Protein AF-A0A7C9ITE0-F1 (afdb_monomer)

Structure (mmCIF, N/CA/C/O backbone):
data_AF-A0A7C9ITE0-F1
#
_entry.id   AF-A0A7C9ITE0-F1
#
loop_
_atom_site.group_PDB
_atom_site.id
_atom_site.type_symbol
_atom_site.label_atom_id
_atom_site.label_alt_id
_atom_site.label_comp_id
_atom_site.label_asym_id
_atom_site.label_entity_id
_atom_site.label_seq_id
_atom_site.pdbx_PDB_ins_code
_atom_site.Cartn_x
_atom_site.Cartn_y
_atom_site.Cartn_z
_atom_site.occupancy
_atom_site.B_iso_or_equiv
_atom_site.auth_seq_id
_atom_site.auth_comp_id
_atom_site.auth_asym_id
_atom_site.auth_atom_id
_atom_site.pdbx_PDB_model_num
ATOM 1 N N . MET A 1 1 ? 27.795 -6.633 -22.424 1.00 31.91 1 MET A N 1
ATOM 2 C CA . MET A 1 1 ? 28.267 -5.703 -21.380 1.00 31.91 1 MET A CA 1
ATOM 3 C C . MET A 1 1 ? 27.949 -4.300 -21.850 1.00 31.91 1 MET A C 1
ATOM 5 O O . MET A 1 1 ? 28.606 -3.814 -22.757 1.00 31.91 1 MET A O 1
ATOM 9 N N . ALA A 1 2 ? 26.875 -3.721 -21.326 1.00 27.59 2 ALA A N 1
ATOM 10 C CA . ALA A 1 2 ? 26.514 -2.329 -21.543 1.00 27.59 2 ALA A CA 1
ATOM 11 C C . ALA A 1 2 ? 26.176 -1.767 -20.162 1.00 27.59 2 ALA A C 1
ATOM 13 O O . ALA A 1 2 ? 25.219 -2.218 -19.532 1.00 27.59 2 ALA A O 1
ATOM 14 N N . ASP A 1 3 ? 27.028 -0.870 -19.672 1.00 26.17 3 ASP A N 1
ATOM 15 C CA . ASP A 1 3 ? 26.872 -0.211 -18.382 1.00 26.17 3 ASP A CA 1
ATOM 16 C C . ASP A 1 3 ? 25.689 0.753 -18.444 1.00 26.17 3 ASP A C 1
ATOM 18 O O . ASP A 1 3 ? 25.735 1.797 -19.098 1.00 26.17 3 ASP A O 1
ATOM 22 N N . TYR A 1 4 ? 24.607 0.393 -17.758 1.00 25.56 4 TYR A N 1
ATOM 23 C CA . TYR A 1 4 ? 23.455 1.262 -17.576 1.00 25.56 4 TYR A CA 1
ATOM 24 C C . TYR A 1 4 ? 23.657 2.072 -16.290 1.00 25.56 4 TYR A C 1
ATOM 26 O O . TYR A 1 4 ? 23.288 1.650 -15.194 1.00 25.56 4 TYR A O 1
ATOM 34 N N . ASN A 1 5 ? 24.277 3.247 -16.426 1.00 27.61 5 ASN A N 1
ATOM 35 C CA . ASN A 1 5 ? 24.367 4.246 -15.361 1.00 27.61 5 ASN A CA 1
ATOM 36 C C . ASN A 1 5 ? 22.975 4.839 -15.093 1.00 27.61 5 ASN A C 1
ATOM 38 O O . ASN A 1 5 ? 22.566 5.837 -15.686 1.00 27.61 5 ASN A O 1
ATOM 42 N N . GLY A 1 6 ? 22.230 4.200 -14.190 1.00 29.16 6 GLY A N 1
ATOM 43 C CA . GLY A 1 6 ? 20.985 4.728 -13.649 1.00 29.16 6 GLY A CA 1
ATOM 44 C C . GLY A 1 6 ? 21.262 5.934 -12.756 1.00 29.16 6 GLY A C 1
ATOM 45 O O . GLY A 1 6 ? 21.741 5.790 -11.632 1.00 29.16 6 GLY A O 1
ATOM 46 N N . ALA A 1 7 ? 20.944 7.129 -13.252 1.00 25.64 7 ALA A N 1
ATOM 47 C CA . ALA A 1 7 ? 20.921 8.344 -12.452 1.00 25.64 7 ALA A CA 1
ATOM 48 C C . ALA A 1 7 ? 19.940 8.175 -11.280 1.00 25.64 7 ALA A C 1
ATOM 50 O O . ALA A 1 7 ? 18.729 8.020 -11.458 1.00 25.64 7 ALA A O 1
ATOM 51 N N . VAL A 1 8 ? 20.482 8.203 -10.064 1.00 28.97 8 VAL A N 1
ATOM 52 C CA . VAL A 1 8 ? 19.719 8.249 -8.818 1.00 28.97 8 VAL A CA 1
ATOM 53 C C . VAL A 1 8 ? 19.066 9.626 -8.732 1.00 28.97 8 VAL A C 1
ATOM 55 O O . VAL A 1 8 ? 19.686 10.602 -8.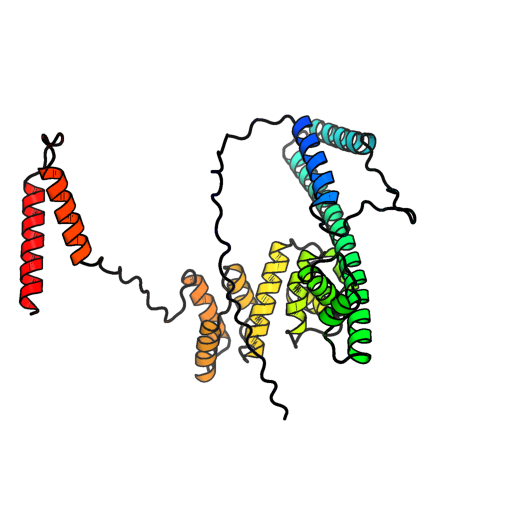311 1.00 28.97 8 VAL A O 1
ATOM 58 N N . ASN A 1 9 ? 17.805 9.724 -9.153 1.00 29.03 9 ASN A N 1
ATOM 59 C CA . ASN A 1 9 ? 17.000 10.911 -8.900 1.00 29.03 9 ASN A CA 1
ATOM 60 C C . ASN A 1 9 ? 16.836 11.080 -7.383 1.00 29.03 9 ASN A C 1
ATOM 62 O O . ASN A 1 9 ? 16.208 10.259 -6.713 1.00 29.03 9 ASN A O 1
ATOM 66 N N . LYS A 1 10 ? 17.435 12.150 -6.848 1.00 26.62 10 LYS A N 1
ATOM 67 C CA . LYS A 1 10 ? 17.278 12.608 -5.465 1.00 26.62 10 LYS A CA 1
ATOM 68 C C . LYS A 1 10 ? 15.793 12.833 -5.165 1.00 26.62 10 LYS A C 1
ATOM 70 O O . LYS A 1 10 ? 15.196 13.806 -5.615 1.00 26.62 10 LYS A O 1
ATOM 75 N N . VAL A 1 11 ? 15.211 11.945 -4.366 1.00 30.47 11 VAL A N 1
ATOM 76 C CA . VAL A 1 11 ? 13.913 12.139 -3.710 1.00 30.47 11 VAL A CA 1
ATOM 77 C C . VAL A 1 11 ? 14.153 13.014 -2.480 1.00 30.47 11 VAL A C 1
ATOM 79 O O . VAL A 1 11 ? 14.438 12.532 -1.391 1.00 30.47 11 VAL A O 1
ATOM 82 N N . GLY A 1 12 ? 14.135 14.325 -2.692 1.00 33.44 12 GLY A N 1
ATOM 83 C CA . GLY A 1 12 ? 14.298 15.339 -1.654 1.00 33.44 12 GLY A CA 1
ATOM 84 C C . GLY A 1 12 ? 13.783 16.667 -2.185 1.00 33.44 12 GLY A C 1
ATOM 85 O O . GLY A 1 12 ? 14.567 17.510 -2.606 1.00 33.44 12 GLY A O 1
ATOM 86 N N . GLY A 1 13 ? 12.459 16.795 -2.267 1.00 26.92 13 GLY A N 1
ATOM 87 C CA . GLY A 1 13 ? 11.785 18.033 -2.646 1.00 26.92 13 GLY A CA 1
ATOM 88 C C . GLY A 1 13 ? 11.467 18.870 -1.411 1.00 26.92 13 GLY A C 1
ATOM 89 O O . GLY A 1 13 ? 10.979 18.342 -0.414 1.00 26.92 13 GLY A O 1
ATOM 90 N N . SER A 1 14 ? 11.770 20.160 -1.504 1.00 31.42 14 SER A N 1
ATOM 91 C CA . SER A 1 14 ? 11.564 21.191 -0.492 1.00 31.42 14 SER A CA 1
ATOM 92 C C . SER A 1 14 ? 10.134 21.210 0.047 1.00 31.42 14 SER A C 1
ATOM 94 O O . SER A 1 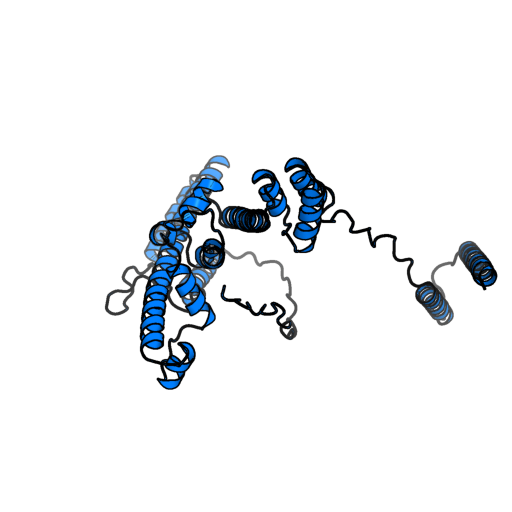14 ? 9.170 21.137 -0.718 1.00 31.42 14 SER A O 1
ATOM 96 N N . ALA A 1 15 ? 10.011 21.346 1.368 1.00 27.86 15 ALA A N 1
ATOM 97 C CA . ALA A 1 15 ? 8.748 21.630 2.030 1.00 27.86 15 ALA A CA 1
ATOM 98 C C . ALA A 1 15 ? 8.073 22.853 1.384 1.00 27.86 15 ALA A C 1
ATOM 100 O O . ALA A 1 15 ? 8.729 23.854 1.088 1.00 27.86 15 ALA A O 1
ATOM 101 N N . LEU A 1 16 ? 6.762 22.751 1.157 1.00 32.81 16 LEU A N 1
ATOM 102 C CA . LEU A 1 16 ? 5.925 23.882 0.764 1.00 32.81 16 LEU A CA 1
ATOM 103 C C . LEU A 1 16 ? 6.087 25.008 1.805 1.00 32.81 16 LEU A C 1
ATOM 105 O O . LEU A 1 16 ? 6.083 24.706 3.001 1.00 32.81 16 LEU A O 1
ATOM 109 N N . PRO A 1 17 ? 6.205 26.286 1.401 1.00 31.05 17 PRO A N 1
ATOM 110 C CA . PRO A 1 17 ? 6.112 27.391 2.343 1.00 31.05 17 PRO A CA 1
ATOM 111 C C . PRO A 1 17 ? 4.723 27.351 2.986 1.00 31.05 17 PRO A C 1
ATOM 113 O O . PRO A 1 17 ? 3.706 27.494 2.305 1.00 31.05 17 PRO A O 1
ATOM 116 N N . GLY A 1 18 ? 4.686 27.092 4.293 1.00 28.70 18 GLY A N 1
ATOM 117 C CA . GLY A 1 18 ? 3.464 27.142 5.083 1.00 28.70 18 GLY A CA 1
ATOM 118 C C . GLY A 1 18 ? 2.920 28.563 5.080 1.00 28.70 18 GLY A C 1
ATOM 119 O O . GLY A 1 18 ? 3.468 29.440 5.744 1.00 28.70 18 GLY A O 1
ATOM 120 N N . GLY A 1 19 ? 1.850 28.795 4.320 1.00 30.95 19 GLY A N 1
ATOM 121 C CA . GLY A 1 19 ? 0.982 29.941 4.567 1.00 30.95 19 GLY A CA 1
ATOM 122 C C . GLY A 1 19 ? 0.371 29.824 5.970 1.00 30.95 19 GLY A C 1
ATOM 123 O O . GLY A 1 19 ? 0.257 28.706 6.485 1.00 30.95 19 GLY A O 1
ATOM 124 N N . PRO A 1 20 ? 0.002 30.943 6.613 1.00 27.69 20 PRO A N 1
ATOM 125 C CA . PRO A 1 20 ? -0.597 30.907 7.939 1.00 27.69 20 PRO A CA 1
ATOM 126 C C . PRO A 1 20 ? -1.868 30.055 7.884 1.00 27.69 20 PRO A C 1
ATOM 128 O O . PRO A 1 20 ? -2.815 30.391 7.177 1.00 27.69 20 PRO A O 1
ATOM 131 N N . MET A 1 21 ? -1.873 28.930 8.603 1.00 30.27 21 MET A N 1
ATOM 132 C CA . MET A 1 21 ? -3.113 28.218 8.880 1.00 30.27 21 MET A CA 1
ATOM 133 C C . MET A 1 21 ? -3.949 29.123 9.779 1.00 30.27 21 MET A C 1
ATOM 135 O O . MET A 1 21 ? -3.556 29.403 10.913 1.00 30.27 21 MET A O 1
ATOM 139 N N . GLU A 1 22 ? -5.088 29.591 9.271 1.00 29.73 22 GLU A N 1
ATOM 140 C CA . GLU A 1 22 ? -6.152 30.084 10.137 1.00 29.73 22 GLU A CA 1
ATOM 141 C C . GLU A 1 22 ? -6.447 28.979 11.153 1.00 29.73 22 GLU A C 1
ATOM 143 O O . GLU A 1 22 ? -6.688 27.826 10.788 1.00 29.73 22 GLU A O 1
ATOM 148 N N . GLY A 1 23 ? -6.308 29.309 12.438 1.00 28.00 23 GLY A N 1
ATOM 149 C CA . GLY A 1 23 ? -6.442 28.340 13.513 1.00 28.00 23 GLY A CA 1
ATOM 150 C C . GLY A 1 23 ? -7.770 27.601 13.395 1.00 28.00 23 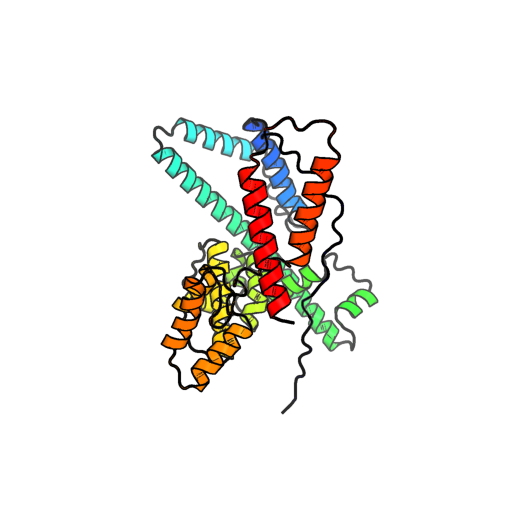GLY A C 1
ATOM 151 O O . GLY A 1 23 ? -8.827 28.230 13.332 1.00 28.00 23 GLY A O 1
ATOM 152 N N . PHE A 1 24 ? -7.711 26.267 13.387 1.00 26.03 24 PHE A N 1
ATOM 153 C CA . PHE A 1 24 ? -8.879 25.424 13.603 1.00 26.03 24 PHE A CA 1
ATOM 154 C C . PHE A 1 24 ? -9.517 25.843 14.929 1.00 26.03 24 PHE A C 1
ATOM 156 O O . PHE A 1 24 ? -9.072 25.461 16.010 1.00 26.03 24 PHE A O 1
ATOM 163 N N . THR A 1 25 ? -10.555 26.669 14.848 1.00 30.47 25 THR A N 1
ATOM 164 C CA . THR A 1 25 ? -11.425 26.932 15.984 1.00 30.47 25 THR A CA 1
ATOM 165 C C . THR A 1 25 ? -12.313 25.706 16.121 1.00 30.47 25 THR A C 1
ATOM 167 O O . THR A 1 25 ? -13.298 25.540 15.405 1.00 30.47 25 THR A O 1
ATOM 170 N N . SER A 1 26 ? -11.929 24.794 17.013 1.00 32.03 26 SER A N 1
ATOM 171 C CA . SER A 1 26 ? -12.738 23.643 17.401 1.00 32.03 26 SER A CA 1
ATOM 172 C C . SER A 1 26 ? -13.955 24.121 18.192 1.00 32.03 26 SER A C 1
ATOM 174 O O . SER A 1 26 ? -14.031 24.023 19.416 1.00 32.03 26 SER A O 1
ATOM 176 N N . LYS A 1 27 ? -14.948 24.668 17.488 1.00 30.94 27 LYS A N 1
ATOM 177 C CA . LYS A 1 27 ? -16.295 24.720 18.047 1.00 30.94 27 LYS A CA 1
ATOM 178 C C . LYS A 1 27 ? -16.774 23.272 18.202 1.00 30.94 27 LYS A C 1
ATOM 180 O O . LYS A 1 27 ? -16.575 22.481 17.277 1.00 30.94 27 LYS A O 1
ATOM 185 N N . PRO A 1 28 ? -17.373 22.899 19.346 1.00 31.31 28 PRO A N 1
ATOM 186 C CA . PRO A 1 28 ? -17.985 21.585 19.485 1.00 31.31 28 PRO A CA 1
ATOM 187 C C . PRO A 1 28 ? -19.007 21.395 18.352 1.00 31.31 28 PRO A C 1
ATOM 189 O O . PRO A 1 28 ? -19.707 22.361 18.024 1.00 31.31 28 PRO A O 1
ATOM 192 N N . PRO A 1 29 ? -19.079 20.202 17.733 1.00 36.75 29 PRO A N 1
ATOM 193 C CA . PRO A 1 29 ? -19.983 19.962 16.618 1.00 36.75 29 PRO A CA 1
ATOM 194 C C . PRO A 1 29 ? -21.407 20.295 17.061 1.00 36.75 29 PRO A C 1
ATOM 196 O O . PRO A 1 29 ? -21.901 19.776 18.067 1.00 36.75 29 PRO A O 1
ATOM 199 N N . GLN A 1 30 ? -22.049 21.220 16.346 1.00 41.59 30 GLN A N 1
ATOM 200 C CA . GLN A 1 30 ? -23.473 21.457 16.536 1.00 41.59 30 GLN A CA 1
ATOM 201 C C . GLN A 1 30 ? -24.202 20.144 16.240 1.00 41.59 30 GLN A C 1
ATOM 203 O O . GLN A 1 30 ? -23.836 19.428 15.311 1.00 41.59 30 GLN A O 1
ATOM 208 N N . LYS A 1 31 ? -25.205 19.798 17.057 1.00 41.62 31 LYS A N 1
ATOM 209 C CA . LYS A 1 31 ? -26.082 18.654 16.781 1.00 41.62 31 LYS A CA 1
ATOM 210 C C . LYS A 1 31 ? -26.845 18.942 15.490 1.00 41.62 31 LYS A C 1
ATOM 212 O O . LYS A 1 31 ? -27.887 19.589 15.536 1.00 41.62 31 LYS A O 1
ATOM 217 N N . GLU A 1 32 ? -26.312 18.481 14.370 1.00 47.28 32 GLU A N 1
ATOM 218 C CA . GLU A 1 32 ? -27.022 18.476 13.100 1.00 47.28 32 GLU A CA 1
ATOM 219 C C . GLU A 1 32 ? -28.196 17.502 13.195 1.00 47.28 32 GLU A C 1
ATOM 221 O O . GLU A 1 32 ? -28.107 16.408 13.765 1.00 47.28 32 GLU A O 1
ATOM 226 N N . THR A 1 33 ? -29.336 17.919 12.666 1.00 62.72 33 THR A N 1
ATOM 227 C CA . THR A 1 33 ? -30.480 17.034 12.489 1.00 62.72 33 THR A CA 1
ATOM 228 C C . THR A 1 33 ? -30.178 16.016 11.388 1.00 62.72 33 THR A C 1
ATOM 230 O O . THR A 1 33 ? -29.399 16.275 10.474 1.00 62.72 33 THR A O 1
ATOM 233 N N . LEU A 1 34 ? -30.825 14.848 11.428 1.00 46.00 34 LEU A N 1
ATOM 234 C CA . LEU A 1 34 ? -30.643 13.816 10.398 1.00 46.00 34 LEU A CA 1
ATOM 235 C C . LEU A 1 34 ? -30.912 14.354 8.979 1.00 46.00 34 LEU A C 1
ATOM 237 O O . LEU A 1 34 ? -30.248 13.946 8.035 1.00 46.00 34 LEU A O 1
ATOM 241 N N . ASP A 1 35 ? -31.854 15.286 8.825 1.00 52.94 35 ASP A N 1
ATOM 242 C CA . ASP A 1 35 ? -32.165 15.896 7.528 1.00 52.94 35 ASP A CA 1
ATOM 243 C C . ASP A 1 35 ? -31.077 16.890 7.067 1.00 52.94 35 ASP A C 1
ATOM 245 O O . ASP A 1 35 ? -30.860 17.048 5.863 1.00 52.94 35 ASP A O 1
ATOM 249 N N . GLU A 1 36 ? -30.361 17.531 7.996 1.00 57.38 36 GLU A N 1
ATOM 250 C CA . GLU A 1 36 ? -29.184 18.362 7.702 1.00 57.38 36 GLU A CA 1
ATOM 251 C C . GLU A 1 36 ? -27.980 17.502 7.316 1.00 57.38 36 GLU A C 1
ATOM 253 O O . GLU A 1 36 ? -27.341 17.809 6.313 1.00 57.38 36 GLU A O 1
ATOM 258 N N . ILE A 1 37 ? -27.761 16.380 8.011 1.00 48.16 37 ILE A N 1
ATOM 259 C CA . ILE A 1 37 ? -26.739 15.379 7.663 1.00 48.16 37 ILE A CA 1
ATOM 260 C C . ILE A 1 37 ? -27.018 14.789 6.275 1.00 48.16 37 ILE A C 1
ATOM 262 O O . ILE A 1 37 ? -26.123 14.665 5.450 1.00 48.16 37 ILE A O 1
ATOM 266 N N . VAL A 1 38 ? -28.275 14.465 5.960 1.00 50.69 38 VAL A N 1
ATOM 267 C CA . VAL A 1 38 ? -28.651 13.963 4.626 1.00 50.69 38 VAL A CA 1
ATOM 268 C C . VAL A 1 38 ? -28.431 15.030 3.550 1.00 50.69 38 VAL A C 1
ATOM 270 O O . VAL A 1 38 ? -27.979 14.708 2.452 1.00 50.69 38 VAL A O 1
ATOM 273 N N . LYS A 1 39 ? -28.707 16.309 3.837 1.00 56.56 39 LYS A N 1
ATOM 274 C CA . LYS A 1 39 ? -28.422 17.408 2.901 1.00 56.56 39 LYS A CA 1
ATOM 275 C C . LYS A 1 39 ? -26.924 17.651 2.714 1.00 56.56 39 LYS A C 1
ATOM 277 O O . LYS A 1 39 ? -26.516 17.881 1.574 1.00 56.56 39 LYS A O 1
ATOM 282 N N . SER A 1 40 ? -26.126 17.612 3.781 1.00 47.03 40 SER A N 1
ATOM 283 C CA . SER A 1 40 ? -24.671 17.779 3.708 1.00 47.03 40 SER A CA 1
ATOM 284 C C . SER A 1 40 ? -24.028 16.592 2.997 1.00 47.03 40 SER A C 1
ATOM 286 O O . SER A 1 40 ? -23.304 16.817 2.038 1.00 47.03 40 SER A O 1
ATOM 288 N N . MET A 1 41 ? -24.422 15.354 3.314 1.00 46.25 41 MET A N 1
ATOM 289 C CA . MET A 1 41 ? -24.006 14.149 2.588 1.00 46.25 41 MET A CA 1
ATOM 290 C C . MET A 1 41 ? -24.448 14.157 1.127 1.00 46.25 41 MET A C 1
ATOM 292 O O . MET A 1 41 ? -23.720 13.668 0.278 1.00 46.25 41 MET A O 1
ATOM 296 N N . ARG A 1 42 ? -25.624 14.696 0.784 1.00 56.12 42 ARG A N 1
ATOM 297 C CA . ARG A 1 42 ? -26.048 14.840 -0.618 1.00 56.12 42 ARG A CA 1
ATOM 298 C C . ARG A 1 42 ? -25.158 15.825 -1.359 1.00 56.12 42 ARG A C 1
ATOM 300 O O . ARG A 1 42 ? -24.746 15.542 -2.478 1.00 56.12 42 ARG A O 1
ATOM 307 N N . LYS A 1 43 ? -24.870 16.970 -0.742 1.00 47.25 43 LYS A N 1
ATOM 308 C CA . LYS A 1 43 ? -23.956 17.964 -1.297 1.00 47.25 43 LYS A CA 1
ATOM 309 C C . LYS A 1 43 ? -22.556 17.373 -1.440 1.00 47.25 43 LYS A C 1
ATOM 311 O O . LYS A 1 43 ? -22.017 17.459 -2.526 1.00 47.25 43 LYS A O 1
ATOM 316 N N . GLU A 1 44 ? -22.033 16.698 -0.421 1.00 42.78 44 GLU A N 1
ATOM 317 C CA . GLU A 1 44 ? -20.722 16.045 -0.437 1.00 42.78 44 GLU A CA 1
ATOM 318 C C . GLU A 1 44 ? -20.660 14.841 -1.369 1.00 42.78 44 GLU A C 1
ATOM 320 O O . GLU A 1 44 ? -19.642 14.657 -2.006 1.00 42.78 44 GLU A O 1
ATOM 325 N N . ASN A 1 45 ? -21.714 14.040 -1.521 1.00 47.41 45 ASN A N 1
ATOM 326 C CA . ASN A 1 45 ? -21.747 12.943 -2.489 1.00 47.41 45 ASN A CA 1
ATOM 327 C C . ASN A 1 45 ? -21.809 13.508 -3.902 1.00 47.41 45 ASN A C 1
ATOM 329 O O . ASN A 1 45 ? -21.017 13.112 -4.747 1.00 47.41 45 ASN A O 1
ATOM 333 N N . VAL A 1 46 ? -22.684 14.481 -4.164 1.00 46.25 46 VAL A N 1
ATOM 334 C CA . VAL A 1 46 ? -22.704 15.177 -5.453 1.00 46.25 46 VAL A CA 1
ATOM 335 C C . VAL A 1 46 ? -21.355 15.845 -5.704 1.00 46.25 46 VAL A C 1
ATOM 337 O O . VAL A 1 46 ? -20.835 15.673 -6.793 1.00 46.25 46 VAL A O 1
ATOM 340 N N . GLU A 1 47 ? -20.736 16.515 -4.732 1.00 38.72 47 GLU A N 1
ATOM 341 C CA . GLU A 1 47 ? -19.414 17.164 -4.814 1.00 38.72 47 GLU A CA 1
ATOM 342 C C . GLU A 1 47 ? -18.237 16.180 -4.806 1.00 38.72 47 GLU A C 1
ATOM 344 O O . GLU A 1 47 ? -17.184 16.498 -5.334 1.00 38.72 47 GLU A O 1
ATOM 349 N N . ALA A 1 48 ? -18.367 14.967 -4.285 1.00 39.00 48 ALA A N 1
ATOM 350 C CA . ALA A 1 48 ? -17.347 13.925 -4.368 1.00 39.00 48 ALA A CA 1
ATOM 351 C C . ALA A 1 48 ? -17.420 13.255 -5.741 1.00 39.00 48 ALA A C 1
ATOM 353 O O . ALA A 1 48 ? -16.402 13.095 -6.413 1.00 39.00 48 ALA A O 1
ATOM 354 N N . PHE A 1 49 ? -18.630 12.978 -6.225 1.00 43.31 49 PHE A N 1
ATOM 355 C CA . PHE A 1 49 ? -18.860 12.483 -7.577 1.00 43.31 49 PHE A CA 1
ATOM 356 C C . PHE A 1 49 ? -18.631 13.560 -8.654 1.00 43.31 49 PHE A C 1
ATOM 358 O O . PHE A 1 49 ? -18.270 13.213 -9.769 1.00 43.31 49 PHE A O 1
ATOM 365 N N . THR A 1 50 ? -18.754 14.859 -8.349 1.00 37.81 50 THR A N 1
ATOM 366 C CA . THR A 1 50 ? -18.460 15.959 -9.300 1.00 37.81 50 THR A CA 1
ATOM 367 C C . THR A 1 50 ? -17.104 16.637 -9.082 1.00 37.81 50 THR A C 1
ATOM 369 O O . THR A 1 50 ? -16.565 17.223 -10.019 1.00 37.81 50 THR A O 1
ATOM 372 N N . GLY A 1 51 ? -16.518 16.550 -7.889 1.00 33.81 51 GLY A N 1
ATOM 373 C CA . GLY A 1 51 ? -15.344 17.322 -7.460 1.00 33.81 51 GLY A CA 1
ATOM 374 C C . GLY A 1 51 ? -14.180 16.501 -6.890 1.00 33.81 51 GLY A C 1
ATOM 375 O O . GLY A 1 51 ? -13.037 16.934 -7.044 1.00 33.81 51 GLY A O 1
ATOM 376 N N . ALA A 1 52 ? -14.392 15.297 -6.336 1.00 32.62 52 ALA A N 1
ATOM 377 C CA . ALA A 1 52 ? -13.272 14.410 -5.970 1.00 32.62 52 ALA A CA 1
ATOM 378 C C . ALA A 1 52 ? -12.662 13.707 -7.198 1.00 32.62 52 ALA A C 1
ATOM 380 O O . ALA A 1 52 ? -11.498 13.307 -7.183 1.00 32.62 52 ALA A O 1
ATOM 381 N N . THR A 1 53 ? -13.389 13.656 -8.315 1.00 43.12 53 THR A N 1
ATOM 382 C CA . THR A 1 53 ? -12.851 13.252 -9.615 1.00 43.12 53 THR A CA 1
ATOM 383 C C . THR A 1 53 ? -12.480 14.474 -10.438 1.00 43.12 53 THR A C 1
ATOM 385 O O . THR A 1 53 ? -13.162 14.813 -11.406 1.00 43.12 53 THR A O 1
ATOM 388 N N . GLY A 1 54 ? -11.389 15.150 -10.075 1.00 34.03 54 GLY A N 1
ATOM 389 C CA . GLY A 1 54 ? -10.721 16.100 -10.967 1.00 34.03 54 GLY A CA 1
ATOM 390 C C . GLY A 1 54 ? -10.313 15.408 -12.277 1.00 34.03 54 GLY A C 1
ATOM 391 O O . GLY A 1 54 ? -9.162 15.014 -12.441 1.00 34.03 54 GLY A O 1
ATOM 392 N N . GLY A 1 55 ? -11.282 15.249 -13.182 1.00 36.12 55 GLY A N 1
ATOM 393 C CA . GLY A 1 55 ? -11.269 14.397 -14.365 1.00 36.12 55 GLY A CA 1
ATOM 394 C C . GLY A 1 55 ? -11.859 12.994 -14.129 1.00 36.12 55 GLY A C 1
ATOM 395 O O . GLY A 1 55 ? -11.245 12.171 -13.465 1.00 36.12 55 GLY A O 1
ATOM 396 N N . VAL A 1 56 ? -12.959 12.679 -14.825 1.00 39.91 56 VAL A N 1
ATOM 397 C CA . VAL A 1 56 ? -13.415 11.315 -15.211 1.00 39.91 56 VAL A CA 1
ATOM 398 C C . VAL A 1 56 ? -14.325 10.517 -14.244 1.00 39.91 56 VAL A C 1
ATOM 400 O O . VAL A 1 56 ? -14.380 9.296 -14.322 1.00 39.91 56 VAL A O 1
ATOM 403 N N . GLY A 1 57 ? -15.130 11.173 -13.405 1.00 39.94 57 GLY A N 1
ATOM 404 C CA . GLY A 1 57 ? -16.209 10.532 -12.628 1.00 39.94 57 GLY A CA 1
ATOM 405 C C . GLY A 1 57 ? -17.606 11.001 -13.029 1.00 39.94 57 GLY A C 1
ATOM 406 O O . GLY A 1 57 ? -18.321 11.562 -12.215 1.00 39.94 57 GLY A O 1
ATOM 407 N N . GLY A 1 58 ? -18.004 10.850 -14.291 1.00 39.91 58 GLY A N 1
ATOM 408 C CA . GLY A 1 58 ? -19.373 11.198 -14.680 1.00 39.91 58 GLY A CA 1
ATOM 409 C C . GLY A 1 58 ? -20.373 10.151 -14.188 1.00 39.91 58 GLY A C 1
ATOM 410 O O . GLY A 1 58 ? -20.147 8.956 -14.376 1.00 39.91 58 GLY A O 1
ATOM 411 N N . ILE A 1 59 ? -21.507 10.599 -13.636 1.00 47.91 59 ILE A N 1
ATOM 412 C CA . ILE A 1 59 ? -22.759 9.822 -13.621 1.00 47.91 59 ILE A CA 1
ATOM 413 C C . ILE A 1 59 ? -22.934 9.235 -15.036 1.00 47.91 59 ILE A C 1
ATOM 415 O O . ILE A 1 59 ? -22.673 9.975 -15.988 1.00 47.91 59 ILE A O 1
ATOM 419 N N . PRO A 1 60 ? -23.283 7.943 -15.223 1.00 46.00 60 PRO A N 1
ATOM 420 C CA . PRO A 1 60 ? -23.306 7.330 -16.549 1.00 46.00 60 PRO A CA 1
ATOM 421 C C . PRO A 1 60 ? -24.121 8.203 -17.499 1.00 46.00 60 PRO A C 1
ATOM 423 O O . PRO A 1 60 ? -25.301 8.449 -17.255 1.00 46.00 60 PRO A O 1
ATOM 426 N N . THR A 1 61 ? -23.469 8.724 -18.532 1.00 41.88 61 THR A N 1
ATOM 427 C CA . THR A 1 61 ? -24.085 9.595 -19.528 1.00 41.88 61 THR A CA 1
ATOM 428 C C . THR A 1 61 ? -24.317 8.811 -20.814 1.00 41.88 61 THR A C 1
ATOM 430 O O . THR A 1 61 ? -23.564 7.883 -21.112 1.00 41.88 61 THR A O 1
ATOM 433 N N . ASP A 1 62 ? -25.381 9.129 -21.546 1.00 51.75 62 ASP A N 1
ATOM 434 C CA . ASP A 1 62 ? -25.623 8.572 -22.869 1.00 51.75 62 ASP A CA 1
ATOM 435 C C . ASP A 1 62 ? -24.557 9.084 -23.849 1.00 51.75 62 ASP A C 1
ATOM 437 O O . ASP A 1 62 ? -23.685 9.895 -23.522 1.00 51.75 62 ASP A O 1
ATOM 441 N N . GLU A 1 63 ? -24.634 8.618 -25.088 1.00 44.09 63 GLU A N 1
ATOM 442 C CA . GLU A 1 63 ? -23.770 9.051 -26.190 1.00 44.09 63 GLU A CA 1
ATOM 443 C C . GLU A 1 63 ? -23.866 10.558 -26.524 1.00 44.09 63 GLU A C 1
ATOM 445 O O . GLU A 1 63 ? -23.127 11.059 -27.375 1.00 44.09 63 GLU A O 1
ATOM 450 N N . HIS A 1 64 ? -24.727 11.312 -25.834 1.00 44.47 64 HIS A N 1
ATOM 451 C CA . HIS A 1 64 ? -24.905 12.758 -25.953 1.00 44.47 64 HIS A CA 1
ATOM 452 C C . HIS A 1 64 ? -24.562 13.525 -24.666 1.00 44.47 64 HIS A C 1
ATOM 454 O O . HIS A 1 64 ? -24.686 14.749 -24.632 1.00 44.47 64 HIS A O 1
ATOM 460 N N . GLY A 1 65 ? -24.069 12.846 -23.626 1.00 43.03 65 GLY A N 1
ATOM 461 C CA . GLY A 1 65 ? -23.693 13.485 -22.367 1.00 43.03 65 GLY A CA 1
ATOM 462 C C . GLY A 1 65 ? -24.851 13.676 -21.381 1.00 43.03 65 GLY A C 1
ATOM 463 O O . GLY A 1 65 ? -24.672 14.377 -20.385 1.00 43.03 65 GLY A O 1
ATOM 464 N N . HIS A 1 66 ? -26.021 13.068 -21.607 1.00 43.25 66 HIS A N 1
ATOM 465 C CA . HIS A 1 66 ? -27.145 13.125 -20.669 1.00 43.25 66 HIS A CA 1
ATOM 466 C C . HIS A 1 66 ? -27.074 12.006 -19.644 1.00 43.25 66 HIS A C 1
ATOM 468 O O . HIS A 1 66 ? -26.871 10.849 -19.987 1.00 43.25 66 HIS A O 1
ATOM 474 N N . VAL A 1 67 ? -27.293 12.332 -18.375 1.00 49.75 67 VAL A N 1
ATOM 475 C CA . VAL A 1 67 ? -27.307 11.369 -17.271 1.00 49.75 67 VAL A CA 1
ATOM 476 C C . VAL A 1 67 ? -28.380 10.292 -17.508 1.00 49.75 67 VAL A C 1
ATOM 478 O O . VAL A 1 67 ? -29.567 10.587 -17.543 1.00 49.75 67 VAL A O 1
ATOM 481 N N . THR A 1 68 ? -27.961 9.034 -17.659 1.00 46.38 68 THR A N 1
ATOM 482 C CA . THR A 1 68 ? -28.821 7.869 -17.970 1.00 46.38 68 THR A CA 1
ATOM 483 C C . THR A 1 68 ? -29.503 7.260 -16.750 1.00 46.38 68 THR A C 1
ATOM 485 O O . THR A 1 68 ? -30.491 6.543 -16.891 1.00 46.38 68 THR A O 1
ATOM 488 N N . VAL A 1 69 ? -29.004 7.546 -15.546 1.00 50.44 69 VAL A N 1
ATOM 489 C CA . VAL A 1 69 ? -29.651 7.180 -14.282 1.00 50.44 69 VAL A CA 1
ATOM 490 C C . VAL A 1 69 ? -29.525 8.369 -13.343 1.00 50.44 69 VAL A C 1
ATOM 492 O O . VAL A 1 69 ? -28.511 8.548 -12.670 1.00 50.44 69 VAL A O 1
ATOM 495 N N . GLU A 1 70 ? -30.543 9.222 -13.332 1.00 53.22 70 GLU A N 1
ATOM 496 C CA . GLU A 1 70 ? -30.639 10.287 -12.343 1.00 53.22 70 GLU A CA 1
ATOM 497 C C . GLU A 1 70 ? -30.997 9.650 -10.995 1.00 53.22 70 GLU A C 1
ATOM 499 O O . GLU A 1 70 ? -32.015 8.963 -10.862 1.00 53.22 70 GLU A O 1
ATOM 504 N N . VAL A 1 71 ? -30.149 9.844 -9.983 1.00 55.09 71 VAL A N 1
ATOM 505 C CA . VAL A 1 71 ? -30.529 9.541 -8.601 1.00 55.09 71 VAL A CA 1
ATOM 506 C C . VAL A 1 71 ? -31.581 10.573 -8.212 1.00 55.09 71 VAL A C 1
ATOM 508 O O . VAL A 1 71 ? -31.276 11.701 -7.831 1.00 55.09 71 VAL A O 1
ATOM 511 N N . THR A 1 72 ? -32.845 10.212 -8.409 1.00 62.72 72 THR A N 1
ATOM 512 C CA . THR A 1 72 ? -33.961 11.104 -8.107 1.00 62.72 72 THR A CA 1
ATOM 513 C C . THR A 1 72 ? -34.137 11.231 -6.597 1.00 62.72 72 THR A C 1
ATOM 515 O O . THR A 1 72 ? -33.913 10.284 -5.838 1.00 62.72 72 THR A O 1
ATOM 518 N N . VAL A 1 73 ? -34.626 12.395 -6.162 1.00 66.50 73 VAL A N 1
ATOM 519 C CA . VAL A 1 73 ? -35.031 12.644 -4.765 1.00 66.50 73 VAL A CA 1
ATOM 520 C C . VAL A 1 73 ? -36.002 11.564 -4.264 1.00 66.50 73 VAL A C 1
ATOM 522 O O . VAL A 1 73 ? -35.984 11.197 -3.091 1.00 66.50 73 VAL A O 1
ATOM 525 N N . ASP A 1 74 ? -36.807 11.001 -5.166 1.00 68.31 74 ASP A N 1
ATOM 526 C CA . ASP A 1 74 ? -37.752 9.929 -4.867 1.00 68.31 74 ASP A CA 1
ATOM 527 C C . ASP A 1 74 ? -37.075 8.586 -4.562 1.00 68.31 74 ASP A C 1
ATOM 529 O O . ASP A 1 74 ? -37.540 7.855 -3.685 1.00 68.31 74 ASP A O 1
ATOM 533 N N . LEU A 1 75 ? -35.989 8.238 -5.258 1.00 60.25 75 LEU A N 1
ATOM 534 C CA . LEU A 1 75 ? -35.217 7.018 -4.999 1.00 60.25 75 LEU A CA 1
ATOM 535 C C . LEU A 1 75 ? -34.493 7.097 -3.649 1.00 60.25 75 LEU A C 1
ATOM 537 O O . LEU A 1 75 ? -34.589 6.163 -2.851 1.00 60.25 75 LEU A O 1
ATOM 541 N N . GLU A 1 76 ? -33.855 8.232 -3.357 1.00 61.44 76 GLU A N 1
ATOM 542 C CA . GLU A 1 76 ? -33.224 8.489 -2.054 1.00 61.44 76 GLU A CA 1
ATOM 543 C C . GLU A 1 76 ? -34.261 8.490 -0.928 1.00 61.44 76 GLU A C 1
ATOM 545 O O . GLU A 1 76 ? -34.086 7.827 0.095 1.00 61.44 76 GLU A O 1
ATOM 550 N N . GLY A 1 77 ? -35.389 9.175 -1.138 1.00 68.50 77 GLY A N 1
ATOM 551 C CA . GLY A 1 77 ? -36.488 9.231 -0.180 1.00 68.50 77 GLY A CA 1
ATOM 552 C C . GLY A 1 77 ? -37.088 7.855 0.119 1.00 68.50 77 GLY A C 1
ATOM 553 O O . GLY A 1 77 ? -37.443 7.578 1.268 1.00 68.50 77 GLY A O 1
ATOM 554 N N . LYS A 1 78 ? -37.165 6.968 -0.883 1.00 70.00 78 LYS A N 1
ATOM 555 C CA . LYS A 1 78 ? -37.582 5.568 -0.704 1.00 70.00 78 LYS A CA 1
ATOM 556 C C . LYS A 1 78 ? -36.560 4.773 0.108 1.00 70.00 78 LYS A C 1
ATOM 558 O O . LYS A 1 78 ? -36.961 4.128 1.073 1.00 70.00 78 LYS A O 1
ATOM 563 N N . ALA A 1 79 ? -35.269 4.866 -0.213 1.00 68.19 79 ALA A N 1
ATOM 564 C CA . ALA A 1 79 ? -34.211 4.179 0.532 1.00 68.19 79 ALA A CA 1
ATOM 565 C C . ALA A 1 79 ? -34.154 4.629 2.006 1.00 68.19 79 ALA A C 1
ATOM 567 O O . ALA A 1 79 ? -34.109 3.800 2.914 1.00 68.19 79 ALA A O 1
ATOM 568 N N . LEU A 1 80 ? -34.262 5.938 2.259 1.00 73.56 80 LEU A N 1
ATOM 569 C CA . LEU A 1 80 ? -34.327 6.510 3.608 1.00 73.56 80 LEU A CA 1
ATOM 570 C C . LEU A 1 80 ? -35.581 6.080 4.374 1.00 73.56 80 LEU A C 1
ATOM 572 O O . LEU A 1 80 ? -35.500 5.807 5.572 1.00 73.56 80 LEU A O 1
ATOM 576 N N . LYS A 1 81 ? -36.745 6.013 3.716 1.00 80.75 81 LYS A N 1
ATOM 577 C CA . LYS A 1 81 ? -37.971 5.484 4.336 1.00 80.75 81 LYS A CA 1
ATOM 578 C C . LYS A 1 81 ? -37.814 4.018 4.729 1.00 80.75 81 LYS A C 1
ATOM 580 O O . LYS A 1 81 ? -38.210 3.664 5.836 1.00 80.75 81 LYS A O 1
ATOM 585 N N . GLU A 1 82 ? -37.232 3.203 3.854 1.00 76.44 82 GLU A N 1
ATOM 586 C CA . GLU A 1 82 ? -36.965 1.784 4.102 1.00 76.44 82 GLU A CA 1
ATOM 587 C C . GLU A 1 82 ? -36.028 1.605 5.307 1.00 76.44 82 GLU A C 1
ATOM 589 O O . GLU A 1 82 ? -36.344 0.859 6.231 1.00 76.44 82 GLU A O 1
ATOM 594 N N . LEU A 1 83 ? -34.922 2.358 5.362 1.00 79.56 83 LEU A N 1
ATOM 595 C CA . LEU A 1 83 ? -33.982 2.321 6.486 1.00 79.56 83 LEU A CA 1
ATOM 596 C C . LEU A 1 83 ? -34.640 2.779 7.796 1.00 79.56 83 LEU A C 1
ATOM 598 O O . LEU A 1 83 ? -34.531 2.100 8.814 1.00 79.56 83 LEU A O 1
ATOM 602 N N . LYS A 1 84 ? -35.383 3.897 7.774 1.00 83.56 84 LYS A N 1
ATOM 603 C CA . LYS A 1 84 ? -36.136 4.393 8.942 1.00 83.56 84 LYS A CA 1
ATOM 604 C C . LYS A 1 84 ? -37.178 3.382 9.425 1.00 83.56 84 LYS A C 1
ATOM 606 O O . LYS A 1 84 ? -37.451 3.333 10.621 1.00 83.56 84 LYS A O 1
ATOM 611 N N . LYS A 1 85 ? -37.781 2.608 8.520 1.00 87.00 85 LYS A N 1
ATOM 612 C CA . LYS A 1 85 ? -38.704 1.524 8.867 1.00 87.00 85 LYS A CA 1
ATOM 613 C C . LYS A 1 85 ? -37.957 0.388 9.571 1.00 87.00 85 LYS A C 1
ATOM 615 O O . LYS A 1 85 ? -38.322 0.069 10.696 1.00 87.00 85 LYS A O 1
ATOM 620 N N . LYS A 1 86 ? -36.874 -0.126 8.980 1.00 84.69 86 LYS A N 1
ATOM 621 C CA . LYS A 1 86 ? -36.045 -1.186 9.583 1.00 84.69 86 LYS A CA 1
ATOM 622 C C . LYS A 1 86 ? -35.504 -0.802 10.964 1.00 84.69 86 LYS A C 1
ATOM 624 O O . LYS A 1 86 ? -35.554 -1.605 11.883 1.00 84.69 86 LYS A O 1
ATOM 629 N N . LEU A 1 87 ? -35.072 0.449 11.142 1.00 86.25 87 LEU A N 1
ATOM 630 C CA . LEU A 1 87 ? -34.615 0.969 12.439 1.00 86.25 87 LEU A CA 1
ATOM 631 C C . LEU A 1 87 ? -35.713 0.986 13.512 1.00 86.25 87 LEU A C 1
ATOM 633 O O . LEU A 1 87 ? -35.410 0.836 14.688 1.00 86.25 87 LEU A O 1
ATOM 637 N N . LYS A 1 88 ? -36.979 1.191 13.128 1.00 92.19 88 LYS A N 1
ATOM 638 C CA . LYS A 1 88 ? -38.119 1.122 14.059 1.00 92.19 88 LYS A CA 1
ATOM 639 C C . LYS A 1 88 ? -38.530 -0.312 14.381 1.00 92.19 88 LYS A C 1
ATOM 641 O O . LYS A 1 88 ? -39.136 -0.537 15.421 1.00 92.19 88 LYS A O 1
ATOM 646 N N . GLU A 1 89 ? -38.270 -1.237 13.462 1.00 92.12 89 GLU A N 1
ATOM 647 C CA . GLU A 1 89 ? -38.575 -2.664 13.601 1.00 92.12 89 GLU A CA 1
ATOM 648 C C . GLU A 1 89 ? -37.487 -3.419 14.377 1.00 92.12 89 GLU A C 1
ATOM 650 O O . GLU A 1 89 ? -37.776 -4.479 14.921 1.00 92.12 89 GLU A O 1
ATOM 655 N N . ALA A 1 90 ? -36.270 -2.872 14.474 1.00 92.94 90 ALA A N 1
ATOM 656 C CA . ALA A 1 90 ? -35.202 -3.406 15.311 1.00 92.94 90 ALA A CA 1
ATOM 657 C C . ALA A 1 90 ? -35.591 -3.334 16.798 1.00 92.94 90 ALA A C 1
ATOM 659 O O . ALA A 1 90 ? -35.831 -2.254 17.345 1.00 92.94 90 ALA A O 1
ATOM 660 N N . THR A 1 91 ? -35.659 -4.492 17.455 1.00 94.31 91 THR A N 1
ATOM 661 C CA . THR A 1 91 ? -36.109 -4.627 18.852 1.00 94.31 91 THR A CA 1
ATOM 662 C C . THR A 1 91 ? -34.968 -4.880 19.830 1.00 94.31 91 THR A C 1
ATOM 664 O O . THR A 1 91 ? -35.153 -4.740 21.041 1.00 94.31 91 THR A O 1
ATOM 667 N N . SER A 1 92 ? -33.789 -5.227 19.318 1.00 94.12 92 SER A N 1
ATOM 668 C CA . SER A 1 92 ? -32.606 -5.559 20.102 1.00 94.12 92 SER A CA 1
ATOM 669 C C . SER A 1 92 ? -31.338 -4.889 19.550 1.00 94.12 92 SER A C 1
ATOM 671 O O . SER A 1 92 ? -31.306 -4.466 18.391 1.00 94.12 92 SER A O 1
ATOM 673 N N . PRO A 1 93 ? -30.268 -4.785 20.361 1.00 92.81 93 PRO A N 1
ATOM 674 C CA . PRO A 1 93 ? -28.952 -4.376 19.873 1.00 92.81 93 PRO A CA 1
ATOM 675 C C . PRO A 1 93 ? -28.415 -5.271 18.747 1.00 92.81 93 PRO A C 1
ATOM 677 O O . PRO A 1 93 ? -27.779 -4.754 17.833 1.00 92.81 93 PRO A O 1
ATOM 680 N N . ASP A 1 94 ? -28.709 -6.572 18.780 1.00 94.38 94 ASP A N 1
ATOM 681 C CA . ASP A 1 94 ? -28.266 -7.520 17.752 1.00 94.38 94 ASP A CA 1
ATOM 682 C C . ASP A 1 94 ? -28.940 -7.229 16.399 1.00 94.38 94 ASP A C 1
ATOM 684 O O . ASP A 1 94 ? -28.256 -7.181 15.381 1.00 94.38 94 ASP A O 1
ATOM 688 N N . ASP A 1 95 ? -30.235 -6.880 16.387 1.00 89.12 95 ASP A N 1
ATOM 689 C CA . ASP A 1 95 ? -30.942 -6.458 15.161 1.00 89.12 95 ASP A CA 1
ATOM 690 C C . ASP A 1 95 ? -30.288 -5.217 14.517 1.00 89.12 95 ASP A C 1
ATOM 692 O O . ASP A 1 95 ? -30.251 -5.068 13.292 1.00 89.12 95 ASP A O 1
ATOM 696 N N . LEU A 1 96 ? -29.780 -4.295 15.346 1.00 87.12 96 LEU A N 1
ATOM 697 C CA . LEU A 1 96 ? -29.084 -3.093 14.882 1.00 87.12 96 LEU A CA 1
ATOM 698 C C . LEU A 1 96 ? -27.685 -3.412 14.347 1.00 87.12 96 LEU A C 1
ATOM 700 O O . LEU A 1 96 ? -27.271 -2.800 13.362 1.00 87.12 96 LEU A O 1
ATOM 704 N N . LEU A 1 97 ? -26.969 -4.353 14.971 1.00 89.88 97 LEU A N 1
ATOM 705 C CA . LEU A 1 97 ? -25.675 -4.834 14.480 1.00 89.88 97 LEU A CA 1
ATOM 706 C C . LEU A 1 97 ? -25.829 -5.551 13.135 1.00 89.88 97 LEU A C 1
ATOM 708 O O . LEU A 1 97 ? -25.077 -5.257 12.208 1.00 89.88 97 LEU A O 1
ATOM 712 N N . ASP A 1 98 ? -26.845 -6.400 12.991 1.00 89.75 98 ASP A N 1
ATOM 713 C CA . ASP A 1 98 ? -27.161 -7.077 11.731 1.00 89.75 98 ASP A CA 1
ATOM 714 C C . ASP A 1 98 ? -27.524 -6.076 10.628 1.00 89.75 98 ASP A C 1
ATOM 716 O O . ASP A 1 98 ? -27.081 -6.200 9.482 1.00 89.75 98 ASP A O 1
ATOM 720 N N . LEU A 1 99 ? -28.314 -5.049 10.957 1.00 85.56 99 LEU A N 1
ATOM 721 C CA . LEU A 1 99 ? -28.650 -3.989 10.009 1.00 85.56 99 LEU A CA 1
ATOM 722 C C . LEU A 1 99 ? -27.409 -3.184 9.595 1.00 85.56 99 LEU A C 1
ATOM 724 O O . LEU A 1 99 ? -27.254 -2.866 8.415 1.00 85.56 99 LEU A O 1
ATOM 728 N N . LEU A 1 100 ? -26.525 -2.868 10.545 1.00 85.50 100 LEU A N 1
ATOM 729 C CA . LEU A 1 100 ? -25.264 -2.181 10.278 1.00 85.50 100 LEU A CA 1
ATOM 730 C C . LEU A 1 100 ? -24.359 -3.012 9.362 1.00 85.50 100 LEU A C 1
ATOM 732 O O . LEU A 1 100 ? -23.835 -2.472 8.391 1.00 85.50 100 LEU A O 1
ATOM 736 N N . ASP A 1 101 ? -24.207 -4.309 9.624 1.00 82.38 101 ASP A N 1
ATOM 737 C CA . ASP A 1 101 ? -23.432 -5.226 8.782 1.00 82.38 101 ASP A CA 1
ATOM 738 C C . ASP A 1 101 ? -24.007 -5.304 7.355 1.00 82.38 101 ASP A C 1
ATOM 740 O O . ASP A 1 101 ? -23.277 -5.171 6.370 1.00 82.38 101 ASP A O 1
ATOM 744 N N . GLN A 1 102 ? -25.334 -5.412 7.214 1.00 80.12 102 GLN A N 1
ATOM 745 C CA . GLN A 1 102 ? -25.999 -5.420 5.906 1.00 80.12 102 GLN A CA 1
ATOM 746 C C . GLN A 1 102 ? -25.756 -4.137 5.105 1.00 80.12 102 GLN A C 1
ATOM 748 O O . GLN A 1 102 ? -25.456 -4.204 3.909 1.00 80.12 102 GLN A O 1
ATOM 753 N N . GLU A 1 103 ? -25.915 -2.968 5.729 1.00 80.50 103 GLU A N 1
ATOM 754 C CA . GLU A 1 103 ? -25.697 -1.690 5.046 1.00 80.50 103 GLU A CA 1
ATOM 755 C C . GLU A 1 103 ? -24.206 -1.438 4.778 1.00 80.50 103 GLU A C 1
ATOM 757 O O . GLU A 1 103 ? -23.862 -0.917 3.717 1.00 80.50 103 GLU A O 1
ATOM 762 N N . THR A 1 104 ? -23.309 -1.902 5.653 1.00 77.62 104 THR A N 1
ATOM 763 C CA . THR A 1 104 ? -21.854 -1.865 5.427 1.00 77.62 104 THR A CA 1
ATOM 764 C C . THR A 1 104 ? -21.483 -2.669 4.181 1.00 77.62 104 THR A C 1
ATOM 766 O O . THR A 1 104 ? -20.895 -2.114 3.253 1.00 77.62 104 THR A O 1
ATOM 769 N N . LYS A 1 105 ? -21.950 -3.920 4.068 1.00 73.94 105 LYS A N 1
ATOM 770 C CA . LYS A 1 105 ? -21.750 -4.765 2.874 1.00 73.94 105 LYS A CA 1
ATOM 771 C C . LYS A 1 105 ? -22.303 -4.127 1.598 1.00 73.94 105 LYS A C 1
ATOM 773 O O . LYS A 1 105 ? -21.694 -4.211 0.531 1.00 73.94 105 LYS A O 1
ATOM 778 N N . ARG A 1 106 ? -23.462 -3.461 1.671 1.00 69.19 106 ARG A N 1
ATOM 779 C CA . ARG A 1 106 ? -24.037 -2.725 0.526 1.00 69.19 106 ARG A CA 1
ATOM 780 C C . ARG A 1 106 ? -23.150 -1.557 0.099 1.00 69.19 106 ARG A C 1
ATOM 782 O O . ARG A 1 106 ? -22.919 -1.387 -1.101 1.00 69.19 106 ARG A O 1
ATOM 789 N N . CYS A 1 107 ? -22.650 -0.781 1.058 1.00 72.25 107 CYS A N 1
ATOM 790 C CA . CYS A 1 107 ? -21.708 0.308 0.813 1.00 72.25 107 CYS A CA 1
ATOM 791 C C . CYS A 1 107 ? -20.406 -0.205 0.189 1.00 72.25 107 CYS A C 1
ATOM 793 O O . CYS A 1 107 ? -19.963 0.348 -0.816 1.00 72.25 107 CYS A O 1
ATOM 795 N N . GLU A 1 108 ? -19.835 -1.292 0.706 1.00 71.62 108 GLU A N 1
ATOM 796 C CA . GLU A 1 108 ? -18.624 -1.918 0.162 1.00 71.62 108 GLU A CA 1
ATOM 797 C C . GLU A 1 108 ? -18.804 -2.345 -1.299 1.00 71.62 108 GLU A C 1
ATOM 799 O O . GLU A 1 108 ? -17.975 -2.016 -2.150 1.00 71.62 108 GLU A O 1
ATOM 804 N N . VAL A 1 109 ? -19.929 -2.988 -1.636 1.00 68.06 109 VAL A N 1
ATOM 805 C CA . VAL A 1 109 ? -20.256 -3.359 -3.024 1.00 68.06 109 VAL A CA 1
ATOM 806 C C . VAL A 1 109 ? -20.376 -2.124 -3.924 1.00 68.06 109 VAL A C 1
ATOM 808 O O . VAL A 1 109 ? -19.912 -2.142 -5.069 1.00 68.06 109 VAL A O 1
ATOM 811 N N . ALA A 1 110 ? -21.000 -1.045 -3.443 1.00 69.31 110 ALA A N 1
ATOM 812 C CA . ALA A 1 110 ? -21.135 0.196 -4.203 1.00 69.31 110 ALA A CA 1
ATOM 813 C C . ALA A 1 110 ? -19.772 0.868 -4.449 1.00 69.31 110 ALA A C 1
ATOM 815 O O . ALA A 1 110 ? -19.464 1.234 -5.587 1.00 69.31 110 ALA A O 1
ATOM 816 N N . ILE A 1 111 ? -18.931 0.954 -3.416 1.00 74.44 111 ILE A N 1
ATOM 817 C CA . ILE A 1 111 ? -17.559 1.470 -3.500 1.00 74.44 111 ILE A CA 1
ATOM 818 C C . ILE A 1 111 ? -16.725 0.617 -4.461 1.00 74.44 111 ILE A C 1
ATOM 820 O O . ILE A 1 111 ? -16.041 1.160 -5.327 1.00 74.44 111 ILE A O 1
ATOM 824 N N . GLY A 1 112 ? -16.822 -0.713 -4.380 1.00 68.88 112 GLY A N 1
ATOM 825 C CA . GLY A 1 112 ? -16.133 -1.634 -5.284 1.00 68.88 112 GLY A CA 1
ATOM 826 C C . GLY A 1 112 ? -16.494 -1.400 -6.754 1.00 68.88 112 GLY A C 1
ATOM 827 O O . GLY A 1 112 ? -15.613 -1.358 -7.613 1.00 68.88 112 GLY A O 1
ATOM 828 N N . LYS A 1 113 ? -17.776 -1.156 -7.057 1.00 71.69 113 LYS A N 1
ATOM 829 C CA . LYS A 1 113 ? -18.232 -0.802 -8.415 1.00 71.69 113 LYS A CA 1
ATOM 830 C C . LYS A 1 113 ? -17.705 0.558 -8.876 1.00 71.69 113 LYS A C 1
ATOM 832 O O . LYS A 1 113 ? -17.266 0.675 -10.021 1.00 71.69 113 LYS A O 1
ATOM 837 N N . ALA A 1 114 ? -17.728 1.570 -8.008 1.00 75.19 114 ALA A N 1
ATOM 838 C CA . ALA A 1 114 ? -17.185 2.893 -8.317 1.00 75.19 114 ALA A CA 1
ATOM 839 C C . ALA A 1 114 ? -15.675 2.822 -8.605 1.00 75.19 114 ALA A C 1
ATOM 841 O O . ALA A 1 114 ? -15.204 3.351 -9.614 1.00 75.19 114 ALA A O 1
ATOM 842 N N . ASN A 1 115 ? -14.934 2.075 -7.783 1.00 79.25 115 ASN A N 1
ATOM 843 C CA . ASN A 1 115 ? -13.517 1.798 -7.988 1.00 79.25 115 ASN A CA 1
ATOM 844 C C . ASN A 1 115 ? -13.271 1.056 -9.305 1.00 79.25 115 ASN A C 1
ATOM 846 O O . ASN A 1 115 ? -12.413 1.478 -10.077 1.00 79.25 115 ASN A O 1
ATOM 850 N N . ALA A 1 116 ? -14.056 0.018 -9.612 1.00 73.56 116 ALA A N 1
ATOM 851 C CA . ALA A 1 116 ? -13.969 -0.710 -10.879 1.00 73.56 116 ALA A CA 1
ATOM 852 C C . ALA A 1 116 ? -14.124 0.208 -12.095 1.00 73.56 116 ALA A C 1
ATOM 854 O O . ALA A 1 116 ? -13.350 0.117 -13.052 1.00 73.56 116 ALA A O 1
ATOM 855 N N . LEU A 1 117 ? -15.098 1.119 -12.048 1.00 78.62 117 LEU A N 1
ATOM 856 C CA . LEU A 1 117 ? -15.335 2.088 -13.111 1.00 78.62 117 LEU A CA 1
ATOM 857 C C . LEU A 1 117 ? -14.152 3.054 -13.261 1.00 78.62 117 LEU A C 1
ATOM 859 O O . LEU A 1 117 ? -13.632 3.219 -14.367 1.00 78.62 117 LEU A O 1
ATOM 863 N N . ALA A 1 118 ? -13.679 3.638 -12.157 1.00 83.12 118 ALA A N 1
ATOM 864 C CA . ALA A 1 118 ? -12.525 4.534 -12.163 1.00 83.12 118 ALA A CA 1
ATOM 865 C C . ALA A 1 118 ? -11.254 3.829 -12.677 1.00 83.12 118 ALA A C 1
ATOM 867 O O . ALA A 1 118 ? -10.534 4.370 -13.519 1.00 83.12 118 ALA A O 1
ATOM 868 N N . GLY A 1 119 ? -11.011 2.592 -12.231 1.00 84.50 119 GLY A N 1
ATOM 869 C CA . GLY A 1 119 ? -9.919 1.742 -12.701 1.00 84.50 119 GLY A CA 1
ATOM 870 C C . GLY A 1 119 ? -10.008 1.468 -14.203 1.00 84.50 119 GLY A C 1
ATOM 871 O O . GLY A 1 119 ? -9.019 1.635 -14.916 1.00 84.50 119 GLY A O 1
ATOM 872 N N . LYS A 1 120 ? -11.200 1.127 -14.714 1.00 81.38 120 LYS A N 1
ATOM 873 C CA . LYS A 1 120 ? -11.448 0.922 -16.151 1.00 81.38 120 LYS A CA 1
ATOM 874 C C . LYS A 1 120 ? -11.142 2.174 -16.970 1.00 81.38 120 LYS A C 1
ATOM 876 O O . LYS A 1 120 ? -10.479 2.077 -18.002 1.00 81.38 120 LYS A O 1
ATOM 881 N N . HIS A 1 121 ? -11.586 3.346 -16.519 1.00 84.81 121 HIS A N 1
ATOM 882 C CA . HIS A 1 121 ? -11.281 4.607 -17.195 1.00 84.81 121 HIS A CA 1
ATOM 883 C C . HIS A 1 121 ? -9.781 4.901 -17.211 1.00 84.81 121 HIS A C 1
ATOM 885 O O . HIS A 1 121 ? -9.236 5.214 -18.271 1.00 84.81 121 HIS A O 1
ATOM 891 N N . ALA A 1 122 ? -9.102 4.745 -16.073 1.00 90.69 122 ALA A N 1
ATOM 892 C CA . ALA A 1 122 ? -7.655 4.904 -15.991 1.00 90.69 122 ALA A CA 1
ATOM 893 C C . ALA A 1 122 ? -6.917 3.952 -16.943 1.00 90.69 122 ALA A C 1
ATOM 895 O O . ALA A 1 122 ? -6.014 4.385 -17.655 1.00 90.69 122 ALA A O 1
ATOM 896 N N . TYR A 1 123 ? -7.337 2.687 -17.019 1.00 90.62 123 TYR A N 1
ATOM 897 C CA . TYR A 1 123 ? -6.777 1.702 -17.944 1.00 90.62 123 TYR A CA 1
ATOM 898 C C . TYR A 1 123 ? -6.955 2.108 -19.416 1.00 90.62 123 TYR A C 1
ATOM 900 O O . TYR A 1 123 ? -5.987 2.096 -20.178 1.00 90.62 123 TYR A O 1
ATOM 908 N N . ILE A 1 124 ? -8.166 2.512 -19.822 1.00 86.88 124 ILE A N 1
ATOM 909 C CA . ILE A 1 124 ? -8.457 2.928 -21.205 1.00 86.88 124 ILE A CA 1
ATOM 910 C C . ILE A 1 124 ? -7.615 4.149 -21.582 1.00 86.88 124 ILE A C 1
ATOM 912 O O . ILE A 1 124 ? -6.915 4.133 -22.595 1.00 86.88 124 ILE A O 1
ATOM 916 N N . VAL A 1 125 ? -7.640 5.195 -20.751 1.00 88.19 125 VAL A N 1
ATOM 917 C CA . VAL A 1 125 ? -6.865 6.418 -20.999 1.00 88.19 125 VAL A CA 1
ATOM 918 C C . VAL A 1 125 ? -5.368 6.110 -21.014 1.00 88.19 125 VAL A C 1
ATOM 920 O O . VAL A 1 125 ? -4.660 6.573 -21.904 1.00 88.19 125 VAL A O 1
ATOM 923 N N . GLY A 1 126 ? -4.880 5.294 -20.078 1.00 93.19 126 GLY A N 1
ATOM 924 C CA . GLY A 1 126 ? -3.490 4.848 -20.033 1.00 93.19 126 GLY A CA 1
ATOM 925 C C . GLY A 1 126 ? -3.067 4.106 -21.299 1.00 93.19 126 GLY A C 1
ATOM 926 O O . GLY A 1 126 ? -2.009 4.397 -21.849 1.00 93.19 126 GLY A O 1
ATOM 927 N N . THR A 1 127 ? -3.917 3.215 -21.812 1.00 91.25 127 THR A N 1
ATOM 928 C CA . THR A 1 127 ? -3.678 2.468 -23.057 1.00 91.25 127 THR A CA 1
ATOM 929 C C . THR A 1 127 ? -3.598 3.400 -24.264 1.00 91.25 127 THR A C 1
ATOM 931 O O . THR A 1 127 ? -2.698 3.263 -25.092 1.00 91.25 127 THR A O 1
ATOM 934 N N . ILE A 1 128 ? -4.494 4.389 -24.355 1.00 89.69 128 ILE A N 1
ATOM 935 C CA . ILE A 1 128 ? -4.443 5.416 -25.405 1.00 89.69 128 ILE A CA 1
ATOM 936 C C . ILE A 1 128 ? -3.127 6.198 -25.310 1.00 89.69 128 ILE A C 1
ATOM 938 O O . ILE A 1 128 ? -2.417 6.317 -26.304 1.00 89.69 128 ILE A O 1
ATOM 942 N N . LEU A 1 129 ? -2.760 6.669 -24.114 1.00 90.81 129 LEU A N 1
ATOM 943 C CA . LEU A 1 129 ? -1.530 7.433 -23.888 1.00 90.81 129 LEU A CA 1
ATOM 944 C C . LEU A 1 129 ? -0.263 6.637 -24.231 1.00 90.81 129 LEU A C 1
ATOM 946 O O . LEU A 1 129 ? 0.650 7.198 -24.827 1.00 90.81 129 LEU A O 1
ATOM 950 N N . ILE A 1 130 ? -0.202 5.343 -23.896 1.00 92.62 130 ILE A N 1
ATOM 951 C CA . ILE A 1 130 ? 0.924 4.464 -24.257 1.00 92.62 130 ILE A CA 1
ATOM 952 C C . ILE A 1 130 ? 1.038 4.322 -25.776 1.00 92.62 130 ILE A C 1
ATOM 954 O O . ILE A 1 130 ? 2.135 4.444 -26.318 1.00 92.62 130 ILE A O 1
ATOM 958 N N . ASN A 1 131 ? -0.082 4.094 -26.470 1.00 90.19 131 ASN A N 1
ATOM 959 C CA . ASN A 1 131 ? -0.082 3.980 -27.927 1.00 90.19 131 ASN A CA 1
ATOM 960 C C . ASN A 1 131 ? 0.347 5.296 -28.589 1.00 90.19 131 ASN A C 1
ATOM 962 O O . ASN A 1 131 ? 1.208 5.281 -29.467 1.00 90.19 131 ASN A O 1
ATOM 966 N N . MET A 1 132 ? -0.174 6.434 -28.123 1.00 87.75 132 MET A N 1
ATOM 967 C CA . MET A 1 132 ? 0.248 7.747 -28.614 1.00 87.75 132 MET A CA 1
ATOM 968 C C . MET A 1 132 ? 1.740 8.007 -28.350 1.00 87.75 132 MET A C 1
ATOM 970 O O . MET A 1 132 ? 2.446 8.432 -29.261 1.00 87.75 132 MET A O 1
ATOM 974 N N . GLU A 1 133 ? 2.245 7.703 -27.144 1.00 88.88 133 GLU A N 1
ATOM 975 C CA . GLU A 1 133 ? 3.677 7.802 -26.819 1.00 88.88 133 GLU A CA 1
ATOM 976 C C . GLU A 1 133 ? 4.520 6.952 -27.783 1.00 88.88 133 GLU A C 1
ATOM 978 O O . GLU A 1 133 ? 5.547 7.421 -28.274 1.00 88.88 133 GLU A O 1
ATOM 983 N N . SER A 1 134 ? 4.086 5.723 -28.083 1.00 89.06 134 SER A N 1
ATOM 984 C CA . SER A 1 134 ? 4.820 4.822 -28.978 1.00 89.06 134 SER A CA 1
ATOM 985 C C . SER A 1 134 ? 4.897 5.340 -30.419 1.00 89.06 134 SER A C 1
ATOM 987 O O . SER A 1 134 ? 5.964 5.283 -31.025 1.00 89.06 134 SER A O 1
ATOM 989 N N . GLN A 1 135 ? 3.810 5.915 -30.945 1.00 85.38 135 GLN A N 1
ATOM 990 C CA . GLN A 1 135 ? 3.778 6.499 -32.291 1.00 85.38 135 GLN A CA 1
ATOM 991 C C . GLN A 1 135 ? 4.715 7.708 -32.386 1.00 85.38 135 GLN A C 1
ATOM 993 O O . GLN A 1 135 ? 5.544 7.791 -33.285 1.00 85.38 135 GLN A O 1
ATOM 998 N N . VAL A 1 136 ? 4.672 8.597 -31.391 1.00 84.50 136 VAL A N 1
ATOM 999 C CA . VAL A 1 136 ? 5.529 9.791 -31.350 1.00 84.50 136 VAL A CA 1
ATOM 1000 C C . VAL A 1 136 ? 7.014 9.446 -31.235 1.00 84.50 136 VAL A C 1
ATOM 1002 O O . VAL A 1 136 ? 7.842 10.109 -31.860 1.00 84.50 136 VAL A O 1
ATOM 1005 N N . ARG A 1 137 ? 7.369 8.418 -30.453 1.00 82.19 137 ARG A N 1
ATOM 1006 C CA . ARG A 1 137 ? 8.763 7.957 -30.321 1.00 82.19 137 ARG A CA 1
ATOM 1007 C C . ARG A 1 137 ? 9.299 7.307 -31.596 1.00 82.19 137 ARG A C 1
ATOM 1009 O O . ARG A 1 137 ? 10.498 7.381 -31.836 1.00 82.19 137 ARG A O 1
ATOM 1016 N N . ASN A 1 138 ? 8.438 6.675 -32.391 1.00 78.38 138 ASN A N 1
ATOM 1017 C CA . ASN A 1 138 ? 8.836 6.082 -33.667 1.00 78.38 138 ASN A CA 1
ATOM 1018 C C . ASN A 1 138 ? 9.034 7.148 -34.757 1.00 78.38 138 ASN A C 1
ATOM 1020 O O . ASN A 1 138 ? 9.919 7.000 -35.596 1.00 78.38 138 ASN A O 1
ATOM 1024 N N . ASP A 1 139 ? 8.260 8.236 -34.701 1.00 73.06 139 ASP A N 1
ATOM 1025 C CA . ASP A 1 139 ? 8.233 9.268 -35.743 1.00 73.06 139 ASP A CA 1
ATOM 1026 C C . ASP A 1 139 ? 9.085 10.510 -35.420 1.00 73.06 139 ASP A C 1
ATOM 1028 O O . ASP A 1 139 ? 9.230 11.403 -36.259 1.00 73.06 139 ASP A O 1
ATOM 1032 N N . SER A 1 140 ? 9.644 10.618 -34.208 1.00 70.25 140 SER A N 1
ATOM 1033 C CA . SER A 1 140 ? 10.378 11.814 -33.788 1.00 70.25 140 SER A CA 1
ATOM 1034 C C . SER A 1 140 ? 11.536 11.530 -32.832 1.00 70.25 140 SER A C 1
ATOM 1036 O O . SER A 1 140 ? 11.512 10.604 -32.027 1.00 70.25 140 SER A O 1
ATOM 1038 N N . THR A 1 141 ? 12.543 12.403 -32.866 1.00 77.81 141 THR A N 1
ATOM 1039 C CA . THR A 1 141 ? 13.606 12.465 -31.849 1.00 77.81 141 THR A CA 1
ATOM 1040 C C . THR A 1 141 ? 13.161 13.191 -30.573 1.00 77.81 141 THR A C 1
ATOM 1042 O O . THR A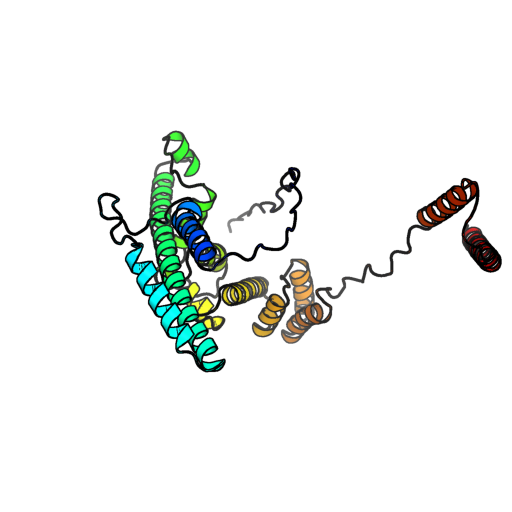 1 141 ? 13.951 13.343 -29.641 1.00 77.81 141 THR A O 1
ATOM 1045 N N . GLN A 1 142 ? 11.917 13.677 -30.527 1.00 77.25 142 GLN A N 1
ATOM 1046 C CA . GLN A 1 142 ? 11.381 14.463 -29.420 1.00 77.25 142 GLN A CA 1
ATOM 1047 C C . GLN A 1 142 ? 10.796 13.558 -28.330 1.00 77.25 142 GLN A C 1
ATOM 1049 O O . GLN A 1 142 ? 10.333 12.446 -28.580 1.00 77.25 142 GLN A O 1
ATOM 1054 N N . SER A 1 143 ? 10.794 14.051 -27.090 1.00 82.75 143 SER A N 1
ATOM 1055 C CA . SER A 1 143 ? 10.025 13.415 -26.021 1.00 82.75 143 SER A CA 1
ATOM 1056 C C . SER A 1 143 ? 8.523 13.556 -26.285 1.00 82.75 143 SER A C 1
ATOM 1058 O O . SER A 1 143 ? 8.073 14.509 -26.924 1.00 82.75 143 SER A O 1
ATOM 1060 N N . TRP A 1 144 ? 7.733 12.629 -25.744 1.00 81.38 144 TRP A N 1
ATOM 1061 C CA . TRP A 1 144 ? 6.269 12.659 -25.807 1.00 81.38 144 TRP A CA 1
ATOM 1062 C C . TRP A 1 144 ? 5.680 13.992 -25.316 1.00 81.38 144 TRP A C 1
ATOM 1064 O O . TRP A 1 144 ? 4.804 14.573 -25.960 1.00 81.38 144 TRP A O 1
ATOM 1074 N N . GLU A 1 145 ? 6.194 14.509 -24.200 1.00 80.25 145 GLU A N 1
ATOM 1075 C CA . GLU A 1 145 ? 5.796 15.805 -23.657 1.00 80.25 145 GLU A CA 1
ATOM 1076 C C . GLU A 1 145 ? 6.152 16.958 -24.604 1.00 80.25 145 GLU A C 1
ATOM 1078 O O . GLU A 1 145 ? 5.314 17.832 -24.826 1.00 80.25 145 GLU A O 1
ATOM 1083 N N . GLY A 1 146 ? 7.347 16.925 -25.204 1.00 80.75 146 GLY A N 1
ATOM 1084 C CA . GLY A 1 146 ? 7.788 17.935 -26.167 1.00 80.75 146 GLY A CA 1
ATOM 1085 C C . GLY A 1 146 ? 6.951 17.931 -27.446 1.00 80.75 146 GLY A C 1
ATOM 1086 O O . GLY A 1 146 ? 6.603 18.992 -27.956 1.00 80.75 146 GLY A O 1
ATOM 1087 N N . TYR A 1 147 ? 6.544 16.751 -27.922 1.00 82.75 147 TYR A N 1
ATOM 1088 C CA . TYR A 1 147 ? 5.630 16.624 -29.057 1.00 82.75 147 TYR A CA 1
ATOM 1089 C C . TYR A 1 147 ? 4.256 17.237 -28.762 1.00 82.75 147 TYR A C 1
ATOM 1091 O O . TYR A 1 147 ? 3.720 17.984 -29.583 1.00 82.75 147 TYR A O 1
ATOM 1099 N N . CYS A 1 148 ? 3.684 16.952 -27.586 1.00 82.00 148 CYS A N 1
ATOM 1100 C CA . CYS A 1 148 ? 2.390 17.515 -27.195 1.00 82.00 148 CYS A CA 1
ATOM 1101 C C . CYS A 1 148 ? 2.438 19.046 -27.143 1.00 82.00 148 CYS A C 1
ATOM 1103 O O . CYS A 1 148 ? 1.527 19.702 -27.646 1.00 82.00 148 CYS A O 1
ATOM 1105 N N . GLU A 1 149 ? 3.506 19.608 -26.575 1.00 80.75 149 GLU A N 1
ATOM 1106 C CA . GLU A 1 149 ? 3.723 21.054 -26.508 1.00 80.75 149 GLU A CA 1
ATOM 1107 C C . GLU A 1 149 ? 3.890 21.668 -27.906 1.00 80.75 149 GLU A C 1
ATOM 1109 O O . GLU A 1 149 ? 3.170 22.604 -28.254 1.00 80.75 149 GLU A O 1
ATOM 1114 N N . ALA A 1 150 ? 4.744 21.084 -28.752 1.00 80.12 150 ALA A N 1
ATOM 1115 C CA . ALA A 1 150 ? 4.995 21.560 -30.113 1.00 80.12 150 ALA A CA 1
ATOM 1116 C C . ALA A 1 150 ? 3.747 21.528 -31.012 1.00 80.12 150 ALA A C 1
ATOM 1118 O O . ALA A 1 150 ? 3.615 22.335 -31.932 1.00 80.12 150 ALA A O 1
ATOM 1119 N N . LYS A 1 151 ? 2.820 20.597 -30.758 1.00 80.56 151 LYS A N 1
ATOM 1120 C CA . LYS A 1 151 ? 1.546 20.479 -31.480 1.00 80.56 151 LYS A CA 1
ATOM 1121 C C . LYS A 1 151 ? 0.392 21.240 -30.821 1.00 80.56 151 LYS A C 1
ATOM 1123 O O . LYS A 1 151 ? -0.721 21.189 -31.338 1.00 80.56 151 LYS A O 1
ATOM 1128 N N . GLY A 1 152 ? 0.624 21.920 -29.696 1.00 77.50 152 GLY A N 1
ATOM 1129 C CA . GLY A 1 152 ? -0.429 22.607 -28.943 1.00 77.50 152 GLY A CA 1
ATOM 1130 C C . GLY A 1 152 ? -1.508 21.660 -28.401 1.00 77.50 152 GLY A C 1
ATOM 1131 O O . GLY A 1 152 ? -2.647 22.073 -28.178 1.00 77.50 152 GLY A O 1
ATOM 1132 N N . ILE A 1 153 ? -1.179 20.379 -28.205 1.00 78.75 153 ILE A N 1
ATOM 1133 C CA . ILE A 1 153 ? -2.116 19.368 -27.715 1.00 78.75 153 ILE A CA 1
ATOM 1134 C C . ILE A 1 153 ? -2.295 19.568 -26.210 1.00 78.75 153 ILE A C 1
ATOM 1136 O O . ILE A 1 153 ? -1.490 19.124 -25.388 1.00 78.75 153 ILE A O 1
ATOM 1140 N N . ASN A 1 154 ? -3.397 20.212 -25.830 1.00 80.38 154 ASN A N 1
ATOM 1141 C CA . ASN A 1 154 ? -3.805 20.294 -24.436 1.00 80.38 154 ASN A CA 1
ATOM 1142 C C . ASN A 1 154 ? -4.555 19.019 -24.036 1.00 80.38 154 ASN A C 1
ATOM 1144 O O . ASN A 1 154 ? -5.765 18.903 -24.227 1.00 80.38 154 ASN A O 1
ATOM 1148 N N . LEU A 1 155 ? -3.835 18.076 -23.429 1.00 77.19 155 LEU A N 1
ATOM 1149 C CA . LEU A 1 155 ? -4.401 16.805 -22.971 1.00 77.19 155 LEU A CA 1
ATOM 1150 C C . LEU A 1 155 ? -5.443 16.953 -21.847 1.00 77.19 155 LEU A C 1
ATOM 1152 O O . LEU A 1 155 ? -6.022 15.946 -21.459 1.00 77.19 155 LEU A O 1
ATOM 1156 N N . LYS A 1 156 ? -5.657 18.153 -21.276 1.00 85.19 156 LYS A N 1
ATOM 1157 C CA . LYS A 1 156 ? -6.539 18.455 -20.120 1.00 85.19 156 LYS A CA 1
ATOM 1158 C C . LYS A 1 156 ? -6.291 17.619 -18.847 1.00 85.19 156 LYS A C 1
ATOM 1160 O O . LYS A 1 156 ? -6.867 17.903 -17.803 1.00 85.19 156 LYS A O 1
ATOM 1165 N N . ILE A 1 157 ? -5.395 16.636 -18.898 1.00 82.31 157 ILE A N 1
ATOM 1166 C CA . ILE A 1 157 ? -5.006 15.742 -17.811 1.00 82.31 157 ILE A CA 1
ATOM 1167 C C . ILE A 1 157 ? -3.600 16.126 -17.354 1.00 82.31 157 ILE A C 1
ATOM 1169 O O . ILE A 1 157 ? -2.669 16.207 -18.163 1.00 82.31 157 ILE A O 1
ATOM 1173 N N . LYS A 1 158 ? -3.423 16.330 -16.044 1.00 86.38 158 LYS A N 1
ATOM 1174 C CA . LYS A 1 158 ? -2.125 16.668 -15.436 1.00 86.38 158 LYS A CA 1
ATOM 1175 C C . LYS A 1 158 ? -1.087 15.571 -15.696 1.00 86.38 158 LYS A C 1
ATOM 1177 O O . LYS A 1 158 ? -1.409 14.387 -15.639 1.00 86.38 158 LYS A O 1
ATOM 1182 N N . ALA A 1 159 ? 0.178 15.954 -15.880 1.00 85.25 159 ALA A N 1
ATOM 1183 C CA . ALA A 1 159 ? 1.273 15.026 -16.195 1.00 85.25 159 ALA A CA 1
ATOM 1184 C C . ALA A 1 159 ? 1.384 13.844 -15.221 1.00 85.25 159 ALA A C 1
ATOM 1186 O O . ALA A 1 159 ? 1.490 12.698 -15.648 1.00 85.25 159 ALA A O 1
ATOM 1187 N N . ARG A 1 160 ? 1.261 14.110 -13.915 1.00 86.62 160 ARG A N 1
ATOM 1188 C CA . ARG A 1 160 ? 1.267 13.069 -12.878 1.00 86.62 160 ARG A CA 1
ATOM 1189 C C . ARG A 1 160 ? 0.160 12.028 -13.074 1.00 86.62 160 ARG A C 1
ATOM 1191 O O . ARG A 1 160 ? 0.422 10.843 -12.921 1.00 86.62 160 ARG A O 1
ATOM 1198 N N . ILE A 1 161 ? -1.052 12.465 -13.416 1.00 90.19 161 ILE A N 1
ATOM 1199 C CA . ILE A 1 161 ? -2.201 11.572 -13.626 1.00 90.19 161 ILE A CA 1
ATOM 1200 C C . ILE A 1 161 ? -2.020 10.756 -14.908 1.00 90.19 161 ILE A C 1
ATOM 1202 O O . ILE A 1 161 ? -2.307 9.566 -14.913 1.00 90.19 161 ILE A O 1
ATOM 1206 N N . ARG A 1 162 ? -1.449 11.348 -15.965 1.00 90.25 162 ARG A N 1
ATOM 1207 C CA . ARG A 1 162 ? -1.097 10.606 -17.187 1.00 90.25 162 ARG A CA 1
ATOM 1208 C C . ARG A 1 162 ? -0.135 9.459 -16.888 1.00 90.25 162 ARG A C 1
ATOM 1210 O O . ARG A 1 162 ? -0.421 8.324 -17.244 1.00 90.25 162 ARG A O 1
ATOM 1217 N N . GLN A 1 163 ? 0.959 9.747 -16.182 1.00 90.62 163 GLN A N 1
ATOM 1218 C CA . GLN A 1 163 ? 1.948 8.732 -15.803 1.00 90.62 163 GLN A CA 1
ATOM 1219 C C . GLN A 1 163 ? 1.343 7.642 -14.908 1.00 90.62 163 GLN A C 1
ATOM 1221 O O . GLN A 1 163 ? 1.661 6.470 -15.078 1.00 90.62 163 GLN A O 1
ATOM 1226 N N . LEU A 1 164 ? 0.429 8.012 -14.005 1.00 92.81 164 LEU A N 1
ATOM 1227 C CA . LEU A 1 164 ? -0.321 7.065 -13.179 1.00 92.81 164 LEU A CA 1
ATOM 1228 C C . LEU A 1 164 ? -1.204 6.131 -14.021 1.00 92.81 164 LEU A C 1
ATOM 1230 O O . LEU A 1 164 ? -1.197 4.923 -13.829 1.00 92.81 164 LEU A O 1
ATOM 1234 N N . TYR A 1 165 ? -1.960 6.668 -14.976 1.00 94.38 165 TYR A N 1
ATOM 1235 C CA . TYR A 1 165 ? -2.825 5.856 -15.836 1.00 94.38 165 TYR A CA 1
ATOM 1236 C C . TYR A 1 165 ? -2.014 4.950 -16.764 1.00 94.38 165 TYR A C 1
ATOM 1238 O O . TYR A 1 165 ? -2.346 3.779 -16.933 1.00 94.38 165 TYR A O 1
ATOM 1246 N N . MET A 1 166 ? -0.910 5.459 -17.313 1.00 93.69 166 MET A N 1
ATOM 1247 C CA . MET A 1 166 ? 0.022 4.660 -18.109 1.00 93.69 166 MET A CA 1
ATOM 1248 C C . MET A 1 166 ? 0.682 3.557 -17.273 1.00 93.69 166 MET A C 1
ATOM 1250 O O . MET A 1 166 ? 0.864 2.454 -17.777 1.00 93.69 166 MET A O 1
ATOM 1254 N N . SER A 1 167 ? 1.029 3.809 -16.005 1.00 93.19 167 SER A N 1
ATOM 1255 C CA . SER A 1 167 ? 1.595 2.763 -15.146 1.00 93.19 167 SER A CA 1
ATOM 1256 C C . SER A 1 167 ? 0.579 1.664 -14.849 1.00 93.19 167 SER A C 1
ATOM 1258 O O . SER A 1 167 ? 0.946 0.499 -14.936 1.00 93.19 167 SER A O 1
ATOM 1260 N N . ILE A 1 168 ? -0.689 2.011 -14.593 1.00 94.12 168 ILE A N 1
ATOM 1261 C CA . ILE A 1 168 ? -1.783 1.042 -14.420 1.00 94.12 168 ILE A CA 1
ATOM 1262 C C . ILE A 1 168 ? -1.970 0.210 -15.693 1.00 94.12 168 ILE A C 1
ATOM 1264 O O . ILE A 1 168 ? -2.007 -1.014 -15.627 1.00 94.12 168 ILE A O 1
ATOM 1268 N N . ALA A 1 169 ? -2.038 0.856 -16.859 1.00 94.81 169 ALA A N 1
ATOM 1269 C CA . ALA A 1 169 ? -2.244 0.175 -18.138 1.00 94.81 169 ALA A CA 1
ATOM 1270 C C . ALA A 1 169 ? -1.079 -0.740 -18.556 1.00 94.81 169 ALA A C 1
ATOM 1272 O O . ALA A 1 169 ? -1.274 -1.643 -19.364 1.00 94.81 169 ALA A O 1
ATOM 1273 N N . ARG A 1 170 ? 0.120 -0.534 -17.998 1.00 94.69 170 ARG A N 1
ATOM 1274 C CA . ARG A 1 170 ? 1.289 -1.400 -18.215 1.00 94.69 170 ARG A CA 1
ATOM 1275 C C . ARG A 1 170 ? 1.291 -2.660 -17.353 1.00 94.69 170 ARG A C 1
ATOM 1277 O O . ARG A 1 170 ? 2.136 -3.512 -17.598 1.00 94.69 170 ARG A O 1
ATOM 1284 N N . ILE A 1 171 ? 0.410 -2.782 -16.358 1.00 92.69 171 ILE A N 1
ATOM 1285 C CA . ILE A 1 171 ? 0.351 -3.968 -15.496 1.00 92.69 171 ILE A CA 1
ATOM 1286 C C . ILE A 1 171 ? -0.281 -5.130 -16.291 1.00 92.69 171 ILE A C 1
ATOM 1288 O O . ILE A 1 171 ? -1.440 -5.024 -16.704 1.00 92.69 171 ILE A O 1
ATOM 1292 N N . PRO A 1 172 ? 0.433 -6.249 -16.505 1.00 91.62 172 PRO A N 1
ATOM 1293 C CA . PRO A 1 172 ? -0.138 -7.440 -17.133 1.00 91.62 172 PRO A CA 1
ATOM 1294 C C . PRO A 1 172 ? -1.314 -7.992 -16.311 1.00 91.62 172 PRO A C 1
ATOM 1296 O O . PRO A 1 172 ? -1.294 -7.937 -15.084 1.00 91.62 172 PRO A O 1
ATOM 1299 N N . GLY A 1 173 ? -2.384 -8.440 -16.975 1.00 88.75 173 GLY A N 1
ATOM 1300 C CA . GLY A 1 173 ? -3.578 -8.984 -16.306 1.00 88.75 173 GLY A CA 1
ATOM 1301 C C . GLY A 1 173 ? -4.470 -7.968 -15.569 1.00 88.75 173 GLY A C 1
ATOM 1302 O O . GLY A 1 173 ? -5.515 -8.343 -15.041 1.00 88.75 173 GLY A O 1
ATOM 1303 N N . VAL A 1 174 ? -4.133 -6.669 -15.565 1.00 90.75 174 VAL A N 1
ATOM 1304 C CA . VAL A 1 174 ? -4.807 -5.637 -14.742 1.00 90.75 174 VAL A CA 1
ATOM 1305 C C . VAL A 1 174 ? -6.315 -5.517 -14.951 1.00 90.75 174 VAL A C 1
ATOM 1307 O O . VAL A 1 174 ? -7.033 -5.095 -14.046 1.00 90.75 174 VAL A O 1
ATOM 1310 N N . THR A 1 175 ? -6.823 -5.916 -16.118 1.00 88.69 175 THR A N 1
ATOM 1311 C CA . THR A 1 175 ? -8.257 -5.905 -16.434 1.00 88.69 175 THR A CA 1
ATOM 1312 C C . THR A 1 175 ? -9.083 -6.765 -15.477 1.00 88.69 175 THR A C 1
ATOM 1314 O O . THR A 1 175 ? -10.237 -6.432 -15.217 1.00 88.69 175 THR A O 1
ATOM 1317 N N . SER A 1 176 ? -8.491 -7.821 -14.910 1.00 86.31 176 SER A N 1
ATOM 1318 C CA . SER A 1 176 ? -9.127 -8.677 -13.901 1.00 86.31 176 SER A CA 1
ATOM 1319 C C . SER A 1 176 ? -9.201 -8.018 -12.518 1.00 86.31 176 SER A C 1
ATOM 1321 O O . SER A 1 176 ? -9.977 -8.455 -11.677 1.00 86.31 176 SER A O 1
ATOM 1323 N N . TYR A 1 177 ? -8.443 -6.940 -12.294 1.00 87.56 177 TYR A N 1
ATOM 1324 C CA . TYR A 1 177 ? -8.241 -6.299 -10.988 1.00 87.56 177 TYR A CA 1
ATOM 1325 C C . TYR A 1 177 ? -8.714 -4.845 -10.940 1.00 87.56 177 TYR A C 1
ATOM 1327 O O . TYR A 1 177 ? -8.422 -4.119 -9.992 1.00 87.56 177 TYR A O 1
ATOM 1335 N N . LEU A 1 178 ? -9.473 -4.388 -11.941 1.00 84.19 178 LEU A N 1
ATOM 1336 C CA . LEU A 1 178 ? -9.921 -2.992 -12.020 1.00 84.19 178 LEU A CA 1
ATOM 1337 C C . LEU A 1 178 ? -10.763 -2.565 -10.814 1.00 84.19 178 LEU A C 1
ATOM 1339 O O . LEU A 1 178 ? -10.751 -1.387 -10.469 1.00 84.19 178 LEU A O 1
ATOM 1343 N N . TYR A 1 179 ? -11.427 -3.511 -10.139 1.00 79.75 179 TYR A N 1
ATOM 1344 C CA . TYR A 1 179 ? -12.194 -3.288 -8.908 1.00 79.75 179 TYR A CA 1
ATOM 1345 C C . TYR A 1 179 ? -11.361 -2.730 -7.743 1.00 79.75 179 TYR A C 1
ATOM 1347 O O . TYR A 1 179 ? -11.918 -2.174 -6.799 1.00 79.75 179 TYR A O 1
ATOM 1355 N N . TRP A 1 180 ? -10.028 -2.794 -7.825 1.00 81.56 180 TRP A N 1
ATOM 1356 C CA . TRP A 1 180 ? -9.126 -2.118 -6.892 1.00 81.56 180 TRP A CA 1
ATOM 1357 C C . TRP A 1 180 ? -9.112 -0.593 -7.074 1.00 81.56 180 TRP A C 1
ATOM 1359 O O . TRP A 1 180 ? -8.749 0.130 -6.150 1.00 81.56 180 TRP A O 1
ATOM 1369 N N . GLY A 1 181 ? -9.538 -0.087 -8.230 1.00 86.00 181 GLY A N 1
ATOM 1370 C CA . GLY A 1 181 ? -9.578 1.339 -8.527 1.00 86.00 181 GLY A CA 1
ATOM 1371 C C . GLY A 1 181 ? -8.205 1.975 -8.730 1.00 86.00 181 GLY A C 1
ATOM 1372 O O . GLY A 1 181 ? -7.155 1.334 -8.655 1.00 86.00 181 GLY A O 1
ATOM 1373 N N . VAL A 1 182 ? -8.220 3.272 -9.034 1.00 90.38 182 VAL A N 1
ATOM 1374 C CA . VAL A 1 182 ? -7.022 4.023 -9.440 1.00 90.38 182 VAL A CA 1
ATOM 1375 C C . VAL A 1 182 ? -6.000 4.118 -8.315 1.00 90.38 182 VAL A C 1
ATOM 1377 O O . VAL A 1 182 ? -4.811 3.935 -8.564 1.00 90.38 182 VAL A O 1
ATOM 1380 N N . ASP A 1 183 ? -6.440 4.382 -7.086 1.00 85.25 183 ASP A N 1
ATOM 1381 C CA . ASP A 1 183 ? -5.524 4.633 -5.971 1.00 85.25 183 ASP A CA 1
ATOM 1382 C C . ASP A 1 183 ? -4.724 3.388 -5.590 1.00 85.25 183 ASP A C 1
ATOM 1384 O O . ASP A 1 183 ? -3.501 3.464 -5.427 1.00 85.25 183 ASP A O 1
ATOM 1388 N N . LYS A 1 184 ? -5.389 2.227 -5.504 1.00 82.75 184 LYS A N 1
ATOM 1389 C CA . LYS A 1 184 ? -4.726 0.951 -5.210 1.00 82.75 184 LYS A CA 1
ATOM 1390 C C . LYS A 1 184 ? -3.804 0.549 -6.361 1.00 82.75 184 LYS A C 1
ATOM 1392 O O . LYS A 1 184 ? -2.607 0.356 -6.151 1.00 82.75 184 LYS A O 1
ATOM 1397 N N . LEU A 1 185 ? -4.325 0.488 -7.590 1.00 87.75 185 LEU A N 1
ATOM 1398 C CA . LEU A 1 185 ? -3.548 0.056 -8.758 1.00 87.75 185 LEU A CA 1
ATOM 1399 C C . LEU A 1 185 ? -2.376 0.997 -9.050 1.00 87.75 185 LEU A C 1
ATOM 1401 O O . LEU A 1 185 ? -1.279 0.550 -9.374 1.00 87.75 185 LEU A O 1
ATOM 1405 N N . GLY A 1 186 ? -2.577 2.302 -8.883 1.00 87.44 186 GLY A N 1
ATOM 1406 C CA . GLY A 1 186 ? -1.565 3.322 -9.114 1.00 87.44 186 GLY A CA 1
ATOM 1407 C C . GLY A 1 186 ? -0.400 3.274 -8.124 1.00 87.44 186 GLY A C 1
ATOM 1408 O O . GLY A 1 186 ? 0.730 3.610 -8.485 1.00 87.44 186 GLY A O 1
ATOM 1409 N N . LYS A 1 187 ? -0.650 2.812 -6.894 1.00 82.94 187 LYS A N 1
ATOM 1410 C CA . LYS A 1 187 ? 0.402 2.535 -5.908 1.00 82.94 187 LYS A CA 1
ATOM 1411 C C . LYS A 1 187 ? 1.136 1.238 -6.212 1.00 82.94 187 LYS A C 1
ATOM 1413 O O . LYS A 1 187 ? 2.351 1.200 -6.078 1.00 82.94 187 LYS A O 1
ATOM 1418 N N . VAL A 1 188 ? 0.422 0.205 -6.647 1.00 80.94 188 VAL A N 1
ATOM 1419 C CA . VAL A 1 188 ? 0.980 -1.139 -6.849 1.00 80.94 188 VAL A CA 1
ATOM 1420 C C . VAL A 1 188 ? 1.744 -1.274 -8.168 1.00 80.94 188 VAL A C 1
ATOM 1422 O O . VAL A 1 188 ? 2.793 -1.911 -8.211 1.00 80.94 188 VAL A O 1
ATOM 1425 N N . GLY A 1 189 ? 1.287 -0.634 -9.243 1.00 83.25 189 GLY A N 1
ATOM 1426 C CA . GLY A 1 189 ? 1.879 -0.774 -10.579 1.00 83.25 189 GLY A CA 1
ATOM 1427 C C . GLY A 1 189 ? 3.394 -0.538 -10.653 1.00 83.25 189 GLY A C 1
ATOM 1428 O O . GLY A 1 189 ? 4.110 -1.415 -11.137 1.00 83.25 189 GLY A O 1
ATOM 1429 N N . PRO A 1 190 ? 3.928 0.585 -10.128 1.00 80.25 190 PRO A N 1
ATOM 1430 C CA . PRO A 1 190 ? 5.370 0.874 -10.146 1.00 80.25 190 PRO A CA 1
ATOM 1431 C C . PRO A 1 190 ? 6.240 -0.106 -9.347 1.00 80.25 190 PRO A C 1
ATOM 1433 O O . PRO A 1 190 ? 7.471 -0.068 -9.439 1.00 80.25 190 PRO A O 1
ATOM 1436 N N . ILE A 1 191 ? 5.607 -0.900 -8.490 1.00 77.25 191 ILE A N 1
ATOM 1437 C CA . ILE A 1 191 ? 6.239 -1.893 -7.635 1.00 77.25 191 ILE A CA 1
ATOM 1438 C C . ILE A 1 191 ? 6.297 -3.240 -8.343 1.00 77.25 191 ILE A C 1
ATOM 1440 O O . ILE A 1 191 ? 7.371 -3.832 -8.387 1.00 77.25 191 ILE A O 1
ATOM 1444 N N . LEU A 1 192 ? 5.187 -3.693 -8.933 1.00 80.50 192 LEU A N 1
ATOM 1445 C CA . LEU A 1 192 ? 5.103 -5.015 -9.560 1.00 80.50 192 LEU A CA 1
ATOM 1446 C C . LEU A 1 192 ? 6.145 -5.202 -10.659 1.00 80.50 192 LEU A C 1
ATOM 1448 O O . LEU A 1 192 ? 6.768 -6.252 -10.737 1.00 80.50 192 LEU A O 1
ATOM 1452 N N . SER A 1 193 ? 6.414 -4.154 -11.442 1.00 74.19 193 SER A N 1
ATOM 1453 C CA . SER A 1 193 ? 7.416 -4.196 -12.513 1.00 74.19 193 SER A CA 1
ATOM 1454 C C . SER A 1 193 ? 8.860 -4.380 -12.022 1.00 74.19 193 SER A C 1
ATOM 1456 O O . SER A 1 193 ? 9.773 -4.467 -12.837 1.00 74.19 193 SER A O 1
ATOM 1458 N N . LYS A 1 194 ? 9.104 -4.329 -10.707 1.00 73.75 194 LYS A N 1
ATOM 1459 C CA . LYS A 1 194 ? 10.431 -4.473 -10.086 1.00 73.75 194 LYS A CA 1
ATOM 1460 C C . LYS A 1 194 ? 10.611 -5.816 -9.382 1.00 73.75 194 LYS A C 1
ATOM 1462 O O . LYS A 1 194 ? 11.675 -6.042 -8.814 1.00 73.75 194 LYS A O 1
ATOM 1467 N N . ILE A 1 195 ? 9.577 -6.654 -9.365 1.00 74.88 195 ILE A N 1
ATOM 1468 C CA . ILE A 1 195 ? 9.574 -7.931 -8.661 1.00 74.88 195 ILE A CA 1
ATOM 1469 C C . ILE A 1 195 ? 9.644 -9.043 -9.708 1.00 74.88 195 ILE A C 1
ATOM 1471 O O . ILE A 1 195 ? 8.691 -9.297 -10.440 1.00 74.88 195 ILE A O 1
ATOM 1475 N N . ASP A 1 196 ? 10.804 -9.678 -9.786 1.00 77.62 196 ASP A N 1
ATOM 1476 C CA . ASP A 1 196 ? 11.181 -10.675 -10.790 1.00 77.62 196 ASP A CA 1
ATOM 1477 C C . ASP A 1 196 ? 10.603 -12.074 -10.531 1.00 77.62 196 ASP A C 1
ATOM 1479 O O . ASP A 1 196 ? 10.391 -12.830 -11.474 1.00 77.62 196 ASP A O 1
ATOM 1483 N N . TRP A 1 197 ? 10.303 -12.413 -9.275 1.00 78.69 197 TRP A N 1
ATOM 1484 C CA . TRP A 1 197 ? 9.708 -13.703 -8.898 1.00 78.69 197 TRP A CA 1
ATOM 1485 C C . TRP A 1 197 ? 8.184 -13.779 -9.063 1.00 78.69 197 TRP A C 1
ATOM 1487 O O . TRP A 1 197 ? 7.611 -14.852 -8.877 1.00 78.69 197 TRP A O 1
ATOM 1497 N N . LEU A 1 198 ? 7.512 -12.670 -9.383 1.00 82.62 198 LEU A N 1
ATOM 1498 C CA . LEU A 1 198 ? 6.090 -12.699 -9.737 1.00 82.62 198 LEU A CA 1
ATOM 1499 C C . LEU A 1 198 ? 5.914 -13.248 -11.156 1.00 82.62 198 LEU A C 1
ATOM 1501 O O . LEU A 1 198 ? 6.756 -13.000 -12.025 1.00 82.62 198 LEU A O 1
ATOM 1505 N N . ASP A 1 199 ? 4.795 -13.932 -11.414 1.00 87.50 199 ASP A N 1
ATOM 1506 C CA . ASP A 1 199 ? 4.391 -14.247 -12.784 1.00 87.50 199 ASP A CA 1
ATOM 1507 C C . ASP A 1 199 ? 4.230 -12.938 -13.558 1.00 87.50 199 ASP A C 1
ATOM 1509 O O . ASP A 1 199 ? 3.413 -12.088 -13.213 1.00 87.50 199 ASP A O 1
ATOM 1513 N N . GLN A 1 200 ? 5.026 -12.758 -14.606 1.00 87.88 200 GLN A N 1
ATOM 1514 C CA . GLN A 1 200 ? 5.006 -11.533 -15.397 1.00 87.88 200 GLN A CA 1
ATOM 1515 C C . GLN A 1 200 ? 3.756 -11.430 -16.280 1.00 87.88 200 GLN A C 1
ATOM 1517 O O . GLN A 1 200 ? 3.494 -10.363 -16.824 1.00 87.88 200 GLN A O 1
ATOM 1522 N N . THR A 1 201 ? 2.977 -12.504 -16.438 1.00 89.56 201 THR A N 1
ATOM 1523 C CA . THR A 1 201 ? 1.696 -12.471 -17.159 1.00 89.56 201 THR A CA 1
ATOM 1524 C C . THR A 1 201 ? 0.535 -12.024 -16.271 1.00 89.56 201 THR A C 1
ATOM 1526 O O . THR A 1 201 ? -0.389 -11.372 -16.762 1.00 89.56 201 THR A O 1
ATOM 1529 N N . ASP A 1 202 ? 0.632 -12.291 -14.966 1.00 90.31 202 ASP A N 1
ATOM 1530 C CA . ASP A 1 202 ? -0.316 -11.857 -13.941 1.00 90.31 202 ASP A CA 1
ATOM 1531 C C . ASP A 1 202 ? 0.381 -11.596 -12.584 1.00 90.31 202 ASP A C 1
ATOM 1533 O O . ASP A 1 202 ? 0.284 -12.382 -11.627 1.00 90.31 202 ASP A O 1
ATOM 1537 N N . PRO A 1 203 ? 1.112 -10.472 -12.467 1.00 89.06 203 PRO A N 1
ATOM 1538 C CA . PRO A 1 203 ? 1.858 -10.166 -11.253 1.00 89.06 203 PRO A CA 1
ATOM 1539 C C . PRO A 1 203 ? 0.942 -9.800 -10.080 1.00 89.06 203 PRO A C 1
ATOM 1541 O O . PRO A 1 203 ? 1.325 -9.992 -8.925 1.00 89.06 203 PRO A O 1
ATOM 1544 N N . LEU A 1 204 ? -0.270 -9.300 -10.350 1.00 86.69 204 LEU A N 1
ATOM 1545 C CA . LEU A 1 204 ? -1.271 -9.028 -9.315 1.00 86.69 204 LEU A CA 1
ATOM 1546 C C . LEU A 1 204 ? -1.823 -10.329 -8.733 1.00 86.69 204 LEU A C 1
ATOM 1548 O O . LEU A 1 204 ? -1.822 -10.477 -7.511 1.00 86.69 204 LEU A O 1
ATOM 1552 N N . GLY A 1 205 ? -2.219 -11.286 -9.575 1.00 87.06 205 GLY A N 1
ATOM 1553 C CA . GLY A 1 205 ? -2.689 -12.596 -9.126 1.00 87.06 205 GLY A CA 1
ATOM 1554 C C . GLY A 1 205 ? -1.632 -13.360 -8.338 1.00 87.06 205 GLY A C 1
ATOM 1555 O O . GLY A 1 205 ? -1.920 -13.874 -7.255 1.00 87.06 205 GLY A O 1
ATOM 1556 N N . SER A 1 206 ? -0.380 -13.340 -8.807 1.00 88.19 206 SER A N 1
ATOM 1557 C CA . SER A 1 206 ? 0.756 -13.912 -8.071 1.00 88.19 206 SER A CA 1
ATOM 1558 C C . SER A 1 206 ? 0.924 -13.285 -6.689 1.00 88.19 206 SER A C 1
ATOM 1560 O O . SER A 1 206 ? 1.089 -13.990 -5.692 1.00 88.19 206 SER A O 1
ATOM 1562 N N . LEU A 1 207 ? 0.855 -11.953 -6.611 1.00 84.00 207 LEU A N 1
ATOM 1563 C CA . LEU A 1 207 ? 0.990 -11.240 -5.348 1.00 84.00 207 LEU A CA 1
ATOM 1564 C C . LEU A 1 207 ? -0.149 -11.591 -4.384 1.00 84.00 207 LEU A C 1
ATOM 1566 O O . LEU A 1 207 ? 0.108 -11.858 -3.207 1.00 84.00 207 LEU A O 1
ATOM 1570 N N . MET A 1 208 ? -1.386 -11.606 -4.886 1.00 84.00 208 MET A N 1
ATOM 1571 C CA . MET A 1 208 ? -2.568 -11.938 -4.096 1.00 84.00 208 MET A CA 1
ATOM 1572 C C . MET A 1 208 ? -2.507 -13.364 -3.558 1.00 84.00 208 MET A C 1
ATOM 1574 O O . MET A 1 208 ? -2.734 -13.569 -2.370 1.00 84.00 208 MET A O 1
ATOM 1578 N N . SER A 1 209 ? -2.134 -14.327 -4.402 1.00 85.19 209 SER A N 1
ATOM 1579 C CA . SER A 1 209 ? -1.983 -15.726 -3.999 1.00 85.19 209 SER A CA 1
ATOM 1580 C C . SER A 1 209 ? -0.909 -15.890 -2.930 1.00 85.19 209 SER A C 1
ATOM 1582 O O . SER A 1 209 ? -1.131 -16.551 -1.919 1.00 85.19 209 SER A O 1
ATOM 1584 N N . ILE A 1 210 ? 0.245 -15.246 -3.110 1.00 79.75 210 ILE A N 1
ATOM 1585 C CA . ILE A 1 210 ? 1.353 -15.392 -2.174 1.00 79.75 210 ILE A CA 1
ATOM 1586 C C . ILE A 1 210 ? 0.981 -14.801 -0.821 1.00 79.75 210 ILE A C 1
ATOM 1588 O O . ILE A 1 210 ? 1.239 -15.448 0.187 1.00 79.75 210 ILE A O 1
ATOM 1592 N N . TYR A 1 211 ? 0.390 -13.606 -0.763 1.00 75.19 211 TYR A N 1
ATOM 1593 C CA . TYR A 1 211 ? 0.060 -12.910 0.490 1.00 75.19 211 TYR A CA 1
ATOM 1594 C C . TYR A 1 211 ? -1.343 -13.187 1.039 1.00 75.19 211 TYR A C 1
ATOM 1596 O O . TYR A 1 211 ? -1.744 -12.524 1.997 1.00 75.19 211 TYR A O 1
ATOM 1604 N N . ASP A 1 212 ? -2.051 -14.163 0.472 1.00 81.44 212 ASP A N 1
ATOM 1605 C CA . ASP A 1 212 ? -3.421 -14.509 0.856 1.00 81.44 212 ASP A CA 1
ATOM 1606 C C . ASP A 1 212 ? -4.308 -13.252 0.928 1.00 81.44 212 ASP A C 1
ATOM 1608 O O . ASP A 1 212 ? -4.874 -12.889 1.961 1.00 81.44 212 ASP A O 1
ATOM 1612 N N . ILE A 1 213 ? -4.278 -12.468 -0.153 1.00 80.62 213 ILE A N 1
ATOM 1613 C CA . ILE A 1 213 ? -5.086 -11.258 -0.308 1.00 80.62 213 ILE A CA 1
ATOM 1614 C C . ILE A 1 213 ? -6.368 -11.665 -1.024 1.00 80.62 213 ILE A C 1
ATOM 1616 O O . ILE A 1 213 ? -6.321 -12.093 -2.180 1.00 80.62 213 ILE A O 1
ATOM 1620 N N . SER A 1 214 ? -7.512 -11.504 -0.362 1.00 78.56 214 SER A N 1
ATOM 1621 C CA . SER A 1 214 ? -8.811 -11.722 -0.990 1.00 78.56 214 SER A CA 1
ATOM 1622 C C . SER A 1 214 ? -9.254 -10.472 -1.754 1.00 78.56 214 SER A C 1
ATOM 1624 O O . SER A 1 214 ? -8.765 -9.362 -1.531 1.00 78.56 214 SER A O 1
ATOM 1626 N N . ALA A 1 215 ? -10.199 -10.635 -2.682 1.00 67.75 215 ALA A N 1
ATOM 1627 C CA . ALA A 1 215 ? -10.812 -9.495 -3.366 1.00 67.75 215 ALA A CA 1
ATOM 1628 C C . ALA A 1 215 ? -11.545 -8.550 -2.393 1.00 67.75 215 ALA A C 1
ATOM 1630 O O . ALA A 1 215 ? -11.646 -7.356 -2.678 1.00 67.75 215 ALA A O 1
ATOM 1631 N N . ASP A 1 216 ? -11.977 -9.090 -1.253 1.00 67.88 216 ASP A N 1
ATOM 1632 C CA . ASP A 1 216 ? -12.730 -8.399 -0.207 1.00 67.88 216 ASP A CA 1
ATOM 1633 C C . ASP A 1 216 ? -11.826 -7.799 0.886 1.00 67.88 216 ASP A C 1
ATOM 1635 O O . ASP A 1 216 ? -12.321 -7.167 1.813 1.00 67.88 216 ASP A O 1
ATOM 1639 N N . SER A 1 217 ? -10.499 -7.976 0.805 1.00 70.31 217 SER A N 1
ATOM 1640 C CA . SER A 1 217 ? -9.572 -7.420 1.795 1.00 70.31 217 SER A CA 1
ATOM 1641 C C . SER A 1 217 ? -9.647 -5.889 1.846 1.00 70.31 217 SER A C 1
ATOM 1643 O O . SER A 1 217 ? -9.653 -5.194 0.816 1.00 70.31 217 SER A O 1
ATOM 1645 N N . VAL A 1 218 ? -9.646 -5.355 3.070 1.00 71.88 218 VAL A N 1
ATOM 1646 C CA . VAL A 1 218 ? -9.699 -3.912 3.325 1.00 71.88 218 VAL A CA 1
ATOM 1647 C C . VAL A 1 218 ? -8.440 -3.251 2.760 1.00 71.88 218 VAL A C 1
ATOM 1649 O O . VAL A 1 218 ? -7.363 -3.843 2.705 1.00 71.88 218 VAL A O 1
ATOM 1652 N N . TYR A 1 219 ? -8.569 -2.021 2.263 1.00 68.12 219 TYR A N 1
ATOM 1653 C CA . TYR A 1 219 ? -7.491 -1.338 1.549 1.00 68.12 219 TYR A CA 1
ATOM 1654 C C . TYR A 1 219 ? -6.177 -1.259 2.338 1.00 68.12 219 TYR A C 1
ATOM 1656 O O . TYR A 1 219 ? -5.114 -1.476 1.755 1.00 68.12 219 TYR A O 1
ATOM 1664 N N . GLU A 1 220 ? -6.257 -0.969 3.631 1.00 71.75 220 GLU A N 1
ATOM 1665 C CA . GLU A 1 220 ? -5.126 -0.872 4.546 1.00 71.75 220 GLU A CA 1
ATOM 1666 C C . GLU A 1 220 ? -4.377 -2.207 4.635 1.00 71.75 220 GLU A C 1
ATOM 1668 O O . GLU A 1 220 ? -3.173 -2.233 4.387 1.00 71.75 220 GLU A O 1
ATOM 1673 N N . GLU A 1 221 ? -5.087 -3.320 4.841 1.00 77.88 221 GLU A N 1
ATOM 1674 C CA . GLU A 1 221 ? -4.499 -4.667 4.882 1.00 77.88 221 GLU A CA 1
ATOM 1675 C C . GLU A 1 221 ? -3.824 -5.031 3.555 1.00 77.88 221 GLU A C 1
ATOM 1677 O O . GLU A 1 221 ? -2.716 -5.572 3.521 1.00 77.88 221 GLU A O 1
ATOM 1682 N N . VAL A 1 222 ? -4.475 -4.707 2.430 1.00 76.62 222 VAL A N 1
ATOM 1683 C CA . VAL A 1 222 ? -3.902 -4.919 1.097 1.00 76.62 222 VAL A CA 1
ATOM 1684 C C . VAL A 1 222 ? -2.606 -4.123 0.957 1.00 76.62 222 VAL A C 1
ATOM 1686 O O . VAL A 1 222 ? -1.588 -4.675 0.538 1.00 76.62 222 VAL A O 1
ATOM 1689 N N . LEU A 1 223 ? -2.613 -2.844 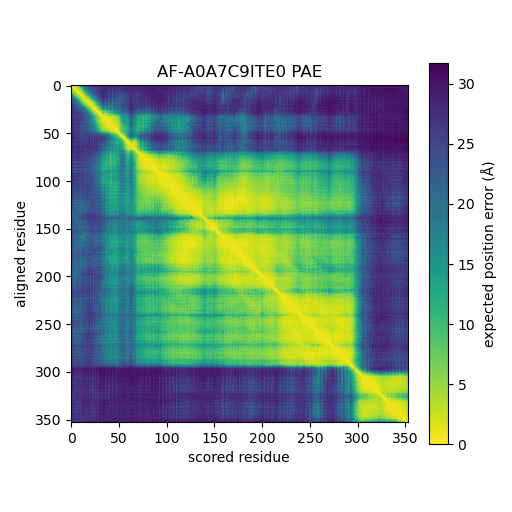1.342 1.00 75.12 223 LEU A N 1
ATOM 1690 C CA . LEU A 1 223 ? -1.451 -1.962 1.264 1.00 75.12 223 LEU A CA 1
ATOM 1691 C C . LEU A 1 223 ? -0.306 -2.436 2.167 1.00 75.12 223 LEU A C 1
ATOM 1693 O O . LEU A 1 223 ? 0.850 -2.387 1.748 1.00 75.12 223 LEU A O 1
ATOM 1697 N N . GLU A 1 224 ? -0.601 -2.908 3.375 1.00 82.12 224 GLU A N 1
ATOM 1698 C CA . GLU A 1 224 ? 0.378 -3.485 4.298 1.00 82.12 224 GLU A CA 1
ATOM 1699 C C . GLU A 1 224 ? 1.014 -4.748 3.720 1.00 82.12 224 GLU A C 1
ATOM 1701 O O . GLU A 1 224 ? 2.241 -4.833 3.642 1.00 82.12 224 GLU A O 1
ATOM 1706 N N . LYS A 1 225 ? 0.207 -5.675 3.191 1.00 83.56 225 LYS A N 1
ATOM 1707 C CA . LYS A 1 225 ? 0.699 -6.890 2.524 1.00 83.56 225 LYS A CA 1
ATOM 1708 C C . LYS A 1 225 ? 1.515 -6.579 1.263 1.00 83.56 225 LYS A C 1
ATOM 1710 O O . LYS A 1 225 ? 2.521 -7.238 1.000 1.00 83.56 225 LYS A O 1
ATOM 1715 N N . ILE A 1 226 ? 1.151 -5.542 0.506 1.00 77.88 226 ILE A N 1
ATOM 1716 C CA . ILE A 1 226 ? 1.961 -5.024 -0.610 1.00 77.88 226 ILE A CA 1
ATOM 1717 C C . ILE A 1 226 ? 3.283 -4.433 -0.099 1.00 77.88 226 ILE A C 1
ATOM 1719 O O . ILE A 1 226 ? 4.342 -4.691 -0.663 1.00 77.88 226 ILE A O 1
ATOM 1723 N N . ASN A 1 227 ? 3.260 -3.636 0.968 1.00 81.81 227 ASN A N 1
ATOM 1724 C CA . ASN A 1 227 ? 4.480 -3.071 1.548 1.00 81.81 227 ASN A CA 1
ATOM 1725 C C . ASN A 1 227 ? 5.415 -4.176 2.049 1.00 81.81 227 ASN A C 1
ATOM 1727 O O . ASN A 1 227 ? 6.623 -4.120 1.796 1.00 81.81 227 ASN A O 1
ATOM 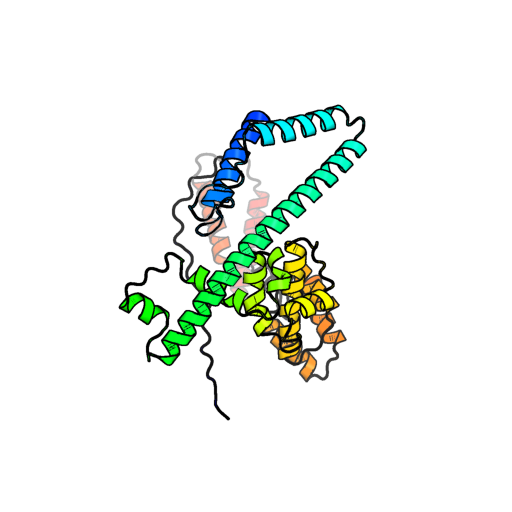1731 N N . ALA A 1 228 ? 4.852 -5.216 2.664 1.00 86.94 228 ALA A N 1
ATOM 1732 C CA . ALA A 1 228 ? 5.558 -6.436 3.010 1.00 86.94 228 ALA A CA 1
ATOM 1733 C C . ALA A 1 228 ? 6.173 -7.085 1.765 1.00 86.94 228 ALA A C 1
ATOM 1735 O O . ALA A 1 228 ? 7.362 -7.392 1.768 1.00 86.94 228 ALA A O 1
ATOM 1736 N N . SER A 1 229 ? 5.425 -7.247 0.674 1.00 81.19 229 SER A N 1
ATOM 1737 C CA . SER A 1 229 ? 5.938 -7.881 -0.547 1.00 81.19 229 SER A CA 1
ATOM 1738 C C . SER A 1 229 ? 7.075 -7.122 -1.209 1.00 81.19 229 SER A C 1
ATOM 1740 O O . SER A 1 229 ? 8.074 -7.729 -1.591 1.00 81.19 229 SER A O 1
ATOM 1742 N N . ILE A 1 230 ? 6.993 -5.795 -1.252 1.00 80.69 230 ILE A N 1
ATOM 1743 C CA . ILE A 1 230 ? 8.073 -4.924 -1.729 1.00 80.69 230 ILE A CA 1
ATOM 1744 C C . ILE A 1 230 ? 9.310 -5.091 -0.868 1.00 80.69 230 ILE A C 1
ATOM 1746 O O . ILE A 1 230 ? 10.421 -5.234 -1.379 1.00 80.69 230 ILE A O 1
ATOM 1750 N N . SER A 1 231 ? 9.112 -5.029 0.446 1.00 87.56 231 SER A N 1
ATOM 1751 C CA . SER A 1 231 ? 10.176 -5.170 1.427 1.00 87.56 231 SER A CA 1
ATOM 1752 C C . SER A 1 231 ? 10.877 -6.519 1.260 1.00 87.56 231 SER A C 1
ATOM 1754 O O . SER A 1 231 ? 12.102 -6.579 1.157 1.00 87.56 231 SER A O 1
ATOM 1756 N N . TYR A 1 232 ? 10.096 -7.585 1.087 1.00 87.94 232 TYR A N 1
ATOM 1757 C CA . TYR A 1 232 ? 10.596 -8.932 0.866 1.00 87.94 232 TYR A CA 1
ATOM 1758 C C . TYR A 1 232 ? 11.344 -9.073 -0.462 1.00 87.94 232 TYR A C 1
ATOM 1760 O O . TYR A 1 232 ? 12.465 -9.575 -0.493 1.00 87.94 232 TYR A O 1
ATOM 1768 N N . ALA A 1 233 ? 10.779 -8.560 -1.556 1.00 80.94 233 ALA A N 1
ATOM 1769 C CA . ALA A 1 233 ? 11.431 -8.552 -2.861 1.00 80.94 233 ALA A CA 1
ATOM 1770 C C . ALA A 1 233 ? 12.758 -7.780 -2.822 1.00 80.94 233 ALA A C 1
ATOM 1772 O O . ALA A 1 233 ? 13.753 -8.214 -3.399 1.00 80.94 233 ALA A O 1
ATOM 1773 N N . ARG A 1 234 ? 12.816 -6.669 -2.079 1.00 85.12 234 ARG A N 1
ATOM 1774 C CA . ARG A 1 234 ? 14.050 -5.903 -1.879 1.00 85.12 234 ARG A CA 1
ATOM 1775 C C . ARG A 1 234 ? 15.117 -6.705 -1.132 1.00 85.12 234 ARG A C 1
ATOM 1777 O O . ARG A 1 234 ? 16.298 -6.574 -1.460 1.00 85.12 234 ARG A O 1
ATOM 1784 N N . LEU A 1 235 ? 14.726 -7.510 -0.144 1.00 90.31 235 LEU A N 1
ATOM 1785 C CA . LEU A 1 235 ? 15.630 -8.427 0.553 1.00 90.31 235 LEU A CA 1
ATOM 1786 C C . LEU A 1 235 ? 16.153 -9.507 -0.408 1.00 90.31 235 LEU A C 1
ATOM 1788 O O . LEU A 1 235 ? 17.369 -9.646 -0.556 1.00 90.31 235 LEU A O 1
ATOM 1792 N N . GLN A 1 236 ? 15.260 -10.169 -1.147 1.00 87.06 236 GLN A N 1
ATOM 1793 C CA . GLN A 1 236 ? 15.589 -11.213 -2.130 1.00 87.06 236 GLN A CA 1
ATOM 1794 C C . GLN A 1 236 ? 16.530 -10.711 -3.236 1.00 87.06 236 GLN A C 1
ATOM 1796 O O . GLN A 1 236 ? 17.552 -11.337 -3.508 1.00 87.06 236 GLN A O 1
ATOM 1801 N N . ALA A 1 237 ? 16.283 -9.518 -3.787 1.00 81.56 237 ALA A N 1
ATOM 1802 C CA . ALA A 1 237 ? 17.156 -8.882 -4.781 1.00 81.56 237 ALA A CA 1
ATOM 1803 C C . ALA A 1 237 ? 18.577 -8.589 -4.251 1.00 81.56 237 ALA A C 1
ATOM 1805 O O . ALA A 1 237 ? 19.515 -8.379 -5.017 1.00 81.56 237 ALA A O 1
ATOM 1806 N N . ASN A 1 238 ? 18.756 -8.568 -2.927 1.00 86.56 238 ASN A N 1
ATOM 1807 C CA . ASN A 1 238 ? 20.053 -8.446 -2.262 1.00 86.56 238 ASN A CA 1
ATOM 1808 C C . ASN A 1 238 ? 20.624 -9.801 -1.804 1.00 86.56 238 ASN A C 1
ATOM 1810 O O . ASN A 1 238 ? 21.622 -9.825 -1.079 1.00 86.56 238 ASN A O 1
ATOM 1814 N N . GLY A 1 239 ? 20.004 -10.908 -2.218 1.00 89.38 239 GLY A N 1
ATOM 1815 C CA . GLY A 1 239 ? 20.328 -12.270 -1.813 1.00 89.38 239 GLY A CA 1
ATOM 1816 C C . GLY A 1 239 ? 19.999 -12.563 -0.348 1.00 89.38 239 GLY A C 1
ATOM 1817 O O . GLY A 1 239 ? 20.652 -13.415 0.246 1.00 89.38 239 GLY A O 1
ATOM 1818 N N . LEU A 1 240 ? 19.078 -11.836 0.279 1.00 93.12 240 LEU A N 1
ATOM 1819 C CA . LEU A 1 240 ? 18.706 -12.022 1.683 1.00 93.12 240 LEU A CA 1
ATOM 1820 C C . LEU A 1 240 ? 17.390 -12.805 1.747 1.00 93.12 240 LEU A C 1
ATOM 1822 O O . LEU A 1 240 ? 16.327 -12.255 1.470 1.00 93.12 240 LEU A O 1
ATOM 1826 N N . ASN A 1 241 ? 17.466 -14.083 2.122 1.00 89.25 241 ASN A N 1
ATOM 1827 C CA . ASN A 1 241 ? 16.354 -15.031 1.997 1.00 89.25 241 ASN A CA 1
ATOM 1828 C C . ASN A 1 241 ? 15.676 -15.312 3.349 1.00 89.25 241 ASN A C 1
ATOM 1830 O O . ASN A 1 241 ? 15.462 -16.469 3.703 1.00 89.25 241 ASN A O 1
ATOM 1834 N N . GLY A 1 242 ? 15.367 -14.262 4.117 1.00 87.88 242 GLY A N 1
ATOM 1835 C CA . GLY A 1 242 ? 14.638 -14.390 5.388 1.00 87.88 242 GLY A CA 1
ATOM 1836 C C . GLY A 1 242 ? 13.213 -14.940 5.220 1.00 87.88 242 GLY A C 1
ATOM 1837 O O . GLY A 1 242 ? 12.733 -15.160 4.100 1.00 87.88 242 GLY A O 1
ATOM 1838 N N . SER A 1 243 ? 12.511 -15.139 6.334 1.00 92.38 243 SER A N 1
ATOM 1839 C CA . SER A 1 243 ? 11.113 -15.563 6.320 1.00 92.38 243 SER A CA 1
ATOM 1840 C C . SER A 1 243 ? 10.199 -14.443 5.836 1.00 92.38 243 SER A C 1
ATOM 1842 O O . SER A 1 243 ? 10.261 -13.290 6.277 1.00 92.38 243 SER A O 1
ATOM 1844 N N . LYS A 1 244 ? 9.270 -14.817 4.958 1.00 88.56 244 LYS A N 1
ATOM 1845 C CA . LYS A 1 244 ? 8.185 -13.945 4.513 1.00 88.56 244 LYS A CA 1
ATOM 1846 C C . LYS A 1 244 ? 7.304 -13.491 5.683 1.00 88.56 244 LYS A C 1
ATOM 1848 O O . LYS A 1 244 ? 6.892 -12.333 5.709 1.00 88.56 244 LYS A O 1
ATOM 1853 N N . GLU A 1 245 ? 7.039 -14.380 6.641 1.00 91.44 245 GLU A N 1
ATOM 1854 C CA . GLU A 1 245 ? 6.225 -14.091 7.829 1.00 91.44 245 GLU A CA 1
ATOM 1855 C C . GLU A 1 245 ? 6.906 -13.047 8.723 1.00 91.44 245 GLU A C 1
ATOM 1857 O O . GLU A 1 245 ? 6.272 -12.091 9.161 1.00 91.44 245 GLU A O 1
ATOM 1862 N N . THR A 1 246 ? 8.219 -13.175 8.934 1.00 94.31 246 THR A N 1
ATOM 1863 C CA . THR A 1 246 ? 8.995 -12.200 9.711 1.00 94.31 246 THR A CA 1
ATOM 1864 C C . THR A 1 246 ? 8.989 -10.827 9.050 1.00 94.31 246 THR A C 1
ATOM 1866 O O . THR A 1 246 ? 8.787 -9.815 9.719 1.00 94.31 246 THR A O 1
ATOM 1869 N N . ASN A 1 247 ? 9.170 -10.774 7.728 1.00 92.88 247 ASN A N 1
ATOM 1870 C CA . ASN A 1 247 ? 9.114 -9.514 6.998 1.00 92.88 247 ASN A CA 1
ATOM 1871 C C . ASN A 1 247 ? 7.709 -8.883 7.036 1.00 92.88 247 ASN A C 1
ATOM 1873 O O . ASN A 1 247 ? 7.617 -7.665 7.142 1.00 92.88 247 ASN A O 1
ATOM 1877 N N . LEU A 1 248 ? 6.639 -9.686 6.989 1.00 90.69 248 LEU A N 1
ATOM 1878 C CA . LEU A 1 248 ? 5.269 -9.195 7.163 1.00 90.69 248 LEU A CA 1
ATOM 1879 C C . LEU A 1 248 ? 5.088 -8.545 8.544 1.00 90.69 248 LEU A C 1
ATOM 1881 O O . LEU A 1 248 ? 4.743 -7.367 8.599 1.00 90.69 248 LEU A O 1
ATOM 1885 N N . LYS A 1 249 ? 5.457 -9.242 9.629 1.00 93.94 249 LYS A N 1
ATOM 1886 C CA . LYS A 1 249 ? 5.415 -8.697 11.002 1.00 93.94 249 LYS A CA 1
ATOM 1887 C C . LYS A 1 249 ? 6.230 -7.410 11.144 1.00 93.94 249 LYS A C 1
ATOM 1889 O O . LYS A 1 249 ? 5.811 -6.470 11.812 1.00 93.94 249 LYS A O 1
ATOM 1894 N N . TYR A 1 250 ? 7.397 -7.352 10.502 1.00 94.69 250 TYR A N 1
ATOM 1895 C CA . TYR A 1 250 ? 8.246 -6.161 10.497 1.00 94.69 250 TYR A CA 1
ATOM 1896 C C . TYR A 1 250 ? 7.558 -4.960 9.840 1.00 94.69 250 TYR A C 1
ATOM 1898 O O . TYR A 1 250 ? 7.620 -3.851 10.370 1.00 94.69 250 TYR A O 1
ATOM 1906 N N . THR A 1 251 ? 6.874 -5.170 8.714 1.00 91.56 251 THR A N 1
ATOM 1907 C CA . THR A 1 251 ? 6.123 -4.102 8.042 1.00 91.56 251 THR A CA 1
ATOM 1908 C C . THR A 1 251 ? 4.819 -3.731 8.745 1.00 91.56 251 THR A C 1
ATOM 1910 O O . THR A 1 251 ? 4.496 -2.547 8.782 1.00 91.56 251 THR A O 1
ATOM 1913 N N . GLU A 1 252 ? 4.109 -4.693 9.345 1.00 89.94 252 GLU A N 1
ATOM 1914 C CA . GLU A 1 252 ? 2.903 -4.460 10.164 1.00 89.94 252 GLU A CA 1
ATOM 1915 C C . GLU A 1 252 ? 3.227 -3.642 11.424 1.00 89.94 252 GLU A C 1
ATOM 1917 O O . GLU A 1 252 ? 2.443 -2.794 11.839 1.00 89.94 252 GLU A O 1
ATOM 1922 N N . ALA A 1 253 ? 4.437 -3.788 11.977 1.00 91.25 253 ALA A N 1
ATOM 1923 C CA . ALA A 1 253 ? 4.955 -2.920 13.039 1.00 91.25 253 ALA A CA 1
ATOM 1924 C C . ALA A 1 253 ? 5.282 -1.480 12.569 1.00 91.25 253 ALA A C 1
ATOM 1926 O O . ALA A 1 253 ? 5.847 -0.683 13.318 1.00 91.25 253 ALA A O 1
ATOM 1927 N N . GLY A 1 254 ? 4.969 -1.129 11.316 1.00 90.06 254 GLY A N 1
ATOM 1928 C CA . GLY A 1 254 ? 5.194 0.196 10.738 1.00 90.06 254 GLY A CA 1
ATOM 1929 C C . GLY A 1 254 ? 6.641 0.465 10.313 1.00 90.06 254 GLY A C 1
ATOM 1930 O O . GLY A 1 254 ? 6.978 1.595 9.942 1.00 90.06 254 GLY A O 1
ATOM 1931 N N . HIS A 1 255 ? 7.518 -0.542 10.345 1.00 92.81 255 HIS A N 1
ATOM 1932 C CA . HIS A 1 255 ? 8.913 -0.382 9.949 1.00 92.81 255 HIS A CA 1
ATOM 1933 C C . HIS A 1 255 ? 9.110 -0.563 8.439 1.00 92.81 255 HIS A C 1
ATOM 1935 O O . HIS A 1 255 ? 8.382 -1.277 7.749 1.00 92.81 255 HIS A O 1
ATOM 1941 N N . LYS A 1 256 ? 10.138 0.099 7.902 1.00 91.94 256 LYS A N 1
ATOM 1942 C CA . LYS A 1 256 ? 10.534 0.009 6.492 1.00 91.94 256 LYS A CA 1
ATOM 1943 C C . LYS A 1 256 ? 11.978 -0.452 6.412 1.00 91.94 256 LYS A C 1
ATOM 1945 O O . LYS A 1 256 ? 12.828 0.100 7.102 1.00 91.94 256 LYS A O 1
ATOM 1950 N N . ILE A 1 257 ? 12.261 -1.405 5.523 1.00 91.81 257 ILE A N 1
ATOM 1951 C CA . ILE A 1 257 ? 13.636 -1.835 5.259 1.00 91.81 257 ILE A CA 1
ATOM 1952 C C . ILE A 1 257 ? 14.417 -0.675 4.635 1.00 91.81 257 ILE A C 1
ATOM 1954 O O . ILE A 1 257 ? 14.136 -0.221 3.520 1.00 91.81 257 ILE A O 1
ATOM 1958 N N . GLU A 1 258 ? 15.421 -0.196 5.356 1.00 92.50 258 GLU A N 1
ATOM 1959 C CA . GLU A 1 258 ? 16.322 0.875 4.952 1.00 92.50 258 GLU A CA 1
ATOM 1960 C C . GLU A 1 258 ? 17.658 0.319 4.437 1.00 92.50 258 GLU A C 1
ATOM 1962 O O . GLU A 1 258 ? 17.976 -0.864 4.555 1.00 92.50 258 GLU A O 1
ATOM 1967 N N . GLY A 1 259 ? 18.492 1.189 3.858 1.00 90.44 259 GLY A N 1
ATOM 1968 C CA . GLY A 1 259 ? 19.828 0.793 3.396 1.00 90.44 259 GLY A CA 1
ATOM 1969 C C . GLY A 1 259 ? 20.720 0.252 4.522 1.00 90.44 259 GLY A C 1
ATOM 1970 O O . GLY A 1 259 ? 21.518 -0.655 4.285 1.00 90.44 259 GLY A O 1
ATOM 1971 N N . ARG A 1 260 ? 20.552 0.763 5.751 1.00 93.06 260 ARG A N 1
ATOM 1972 C CA . ARG A 1 260 ? 21.270 0.267 6.936 1.00 93.06 260 ARG A CA 1
ATOM 1973 C C . ARG A 1 260 ? 20.854 -1.149 7.331 1.00 93.06 260 ARG A C 1
ATOM 1975 O O . ARG A 1 260 ? 21.735 -1.943 7.646 1.00 93.06 260 ARG A O 1
ATOM 1982 N N . ASP A 1 261 ? 19.570 -1.485 7.198 1.00 95.25 261 ASP A N 1
ATOM 1983 C CA . ASP A 1 261 ? 19.070 -2.846 7.428 1.00 95.25 261 ASP A CA 1
ATOM 1984 C C . ASP A 1 261 ? 19.693 -3.815 6.419 1.00 95.25 261 ASP A C 1
ATOM 1986 O O . ASP A 1 261 ? 20.269 -4.831 6.798 1.00 95.25 261 ASP A O 1
ATOM 1990 N N . ILE A 1 262 ? 19.695 -3.454 5.128 1.00 95.19 262 ILE A N 1
ATOM 1991 C CA . ILE A 1 262 ? 20.337 -4.262 4.077 1.00 95.19 262 ILE A CA 1
ATOM 1992 C C . ILE A 1 262 ? 21.829 -4.472 4.361 1.00 95.19 262 ILE A C 1
ATOM 1994 O O . ILE A 1 262 ? 22.338 -5.576 4.175 1.00 95.19 262 ILE A O 1
ATOM 1998 N N . LYS A 1 263 ? 22.547 -3.434 4.809 1.00 94.88 263 LYS A N 1
ATOM 1999 C CA . LYS A 1 263 ? 23.976 -3.532 5.138 1.00 94.88 263 LYS A CA 1
ATOM 2000 C C . LYS A 1 263 ? 24.218 -4.480 6.317 1.00 94.88 263 LYS A C 1
ATOM 2002 O O . LYS A 1 263 ? 25.105 -5.325 6.224 1.00 94.88 263 LYS A O 1
ATOM 2007 N N . ALA A 1 264 ? 23.429 -4.362 7.385 1.00 94.38 264 ALA A N 1
ATOM 2008 C CA . ALA A 1 264 ? 23.528 -5.231 8.555 1.00 94.38 264 ALA A CA 1
ATOM 2009 C C . ALA A 1 264 ? 23.212 -6.694 8.202 1.00 94.38 264 ALA A C 1
ATOM 2011 O O . ALA A 1 264 ? 23.995 -7.590 8.508 1.00 94.38 264 ALA A O 1
ATOM 2012 N N . LEU A 1 265 ? 22.127 -6.932 7.463 1.00 96.00 265 LEU A N 1
ATOM 2013 C CA . LEU A 1 265 ? 21.729 -8.266 7.010 1.00 96.00 265 LEU A CA 1
ATOM 2014 C C . LEU A 1 265 ? 22.768 -8.897 6.068 1.00 96.00 265 LEU A C 1
ATOM 2016 O O . LEU A 1 265 ? 23.073 -10.084 6.186 1.00 96.00 265 LEU A O 1
ATOM 2020 N N . LYS A 1 266 ? 23.380 -8.112 5.169 1.00 95.94 266 LYS A N 1
ATOM 2021 C CA . LYS A 1 266 ? 24.501 -8.587 4.339 1.00 95.94 266 LYS A CA 1
ATOM 2022 C C . LYS A 1 266 ? 25.726 -8.955 5.171 1.00 95.94 266 LYS A C 1
ATOM 2024 O O . LYS A 1 266 ? 26.384 -9.934 4.834 1.00 95.94 266 LYS A O 1
ATOM 2029 N N . ALA A 1 267 ? 26.026 -8.211 6.236 1.00 94.00 267 ALA A N 1
ATOM 2030 C CA . ALA A 1 267 ? 27.124 -8.545 7.141 1.00 94.00 267 ALA A CA 1
ATOM 2031 C C . ALA A 1 267 ? 26.866 -9.878 7.864 1.00 94.00 267 ALA A C 1
ATOM 2033 O O . ALA A 1 267 ? 27.748 -10.731 7.873 1.00 94.00 267 ALA A O 1
ATOM 2034 N N . ILE A 1 268 ? 25.641 -10.101 8.359 1.00 93.56 268 ILE A N 1
ATOM 2035 C CA . ILE A 1 268 ? 25.225 -11.387 8.950 1.00 93.56 268 ILE A CA 1
ATOM 2036 C C . ILE A 1 268 ? 25.432 -12.525 7.944 1.00 93.56 268 ILE A C 1
ATOM 2038 O O . ILE A 1 268 ? 26.093 -13.514 8.258 1.00 93.56 268 ILE A O 1
ATOM 2042 N N . LYS A 1 269 ? 24.938 -12.366 6.709 1.00 93.62 269 LYS A N 1
ATOM 2043 C CA . LYS A 1 269 ? 25.098 -13.380 5.658 1.00 93.62 269 LYS A CA 1
ATOM 2044 C C . LYS A 1 269 ? 26.571 -13.637 5.306 1.00 93.62 269 LYS A C 1
ATOM 2046 O O . LYS A 1 269 ? 26.959 -14.785 5.117 1.00 93.62 269 LYS A O 1
ATOM 2051 N N . ALA A 1 270 ? 27.398 -12.592 5.234 1.00 93.94 270 ALA A N 1
ATOM 2052 C CA . ALA A 1 270 ? 28.830 -12.708 4.942 1.00 93.94 270 ALA A CA 1
ATOM 2053 C C . ALA A 1 270 ? 29.604 -13.461 6.039 1.00 93.94 270 ALA A C 1
ATOM 2055 O O . ALA A 1 270 ? 30.605 -14.108 5.749 1.00 93.94 270 ALA A O 1
ATOM 2056 N N . SER A 1 271 ? 29.119 -13.428 7.281 1.00 92.50 271 SER A N 1
ATOM 2057 C CA . SER A 1 271 ? 29.640 -14.221 8.399 1.00 92.50 271 SER A CA 1
ATOM 2058 C C . SER A 1 271 ? 29.059 -15.643 8.463 1.00 92.50 271 SER A C 1
ATOM 2060 O O . SER A 1 271 ? 29.086 -16.260 9.525 1.00 92.50 271 SER A O 1
ATOM 2062 N N . ASN A 1 272 ? 28.543 -16.171 7.343 1.00 92.12 272 ASN A N 1
ATOM 2063 C CA . ASN A 1 272 ? 27.841 -17.458 7.242 1.00 92.12 272 ASN A CA 1
ATOM 2064 C C . ASN A 1 272 ? 26.599 -17.562 8.142 1.00 92.12 272 ASN A C 1
ATOM 2066 O O . ASN A 1 272 ? 26.250 -18.650 8.600 1.00 92.12 272 ASN A O 1
ATOM 2070 N N . GLY A 1 273 ? 25.935 -16.435 8.409 1.00 90.19 273 GLY A N 1
ATOM 2071 C CA . GLY A 1 273 ? 24.713 -16.427 9.197 1.00 90.19 273 GLY A CA 1
ATOM 2072 C C . GLY A 1 273 ? 23.538 -17.104 8.484 1.00 90.19 273 GLY A C 1
ATOM 2073 O O . GLY A 1 273 ? 23.436 -17.066 7.255 1.00 90.19 273 GLY A O 1
ATOM 2074 N N . THR A 1 274 ? 22.645 -17.718 9.259 1.00 93.31 274 THR A N 1
ATOM 2075 C CA . THR A 1 274 ? 21.460 -18.429 8.760 1.00 93.31 274 THR A CA 1
ATOM 2076 C C . THR A 1 274 ? 20.285 -17.481 8.497 1.00 93.31 274 THR A C 1
ATOM 2078 O O . THR A 1 274 ? 20.285 -16.326 8.934 1.00 93.31 274 THR A O 1
ATOM 2081 N N . ASN A 1 275 ? 19.247 -17.959 7.802 1.00 91.94 275 ASN A N 1
ATOM 2082 C CA . ASN A 1 275 ? 18.032 -17.169 7.571 1.00 91.94 275 ASN A CA 1
ATOM 2083 C C . ASN A 1 275 ? 17.320 -16.819 8.889 1.00 91.94 275 ASN A C 1
ATOM 2085 O O . ASN A 1 275 ? 16.799 -15.717 9.024 1.00 91.94 275 ASN A O 1
ATOM 2089 N N . GLU A 1 276 ? 17.385 -17.695 9.895 1.00 94.25 276 GLU A N 1
ATOM 2090 C CA . GLU A 1 276 ? 16.846 -17.443 11.236 1.00 94.25 276 GLU A CA 1
ATOM 2091 C C . GLU A 1 276 ? 17.553 -16.264 11.917 1.00 94.25 276 GLU A C 1
ATOM 2093 O O . GLU A 1 276 ? 16.936 -15.524 12.677 1.00 94.25 276 GLU A O 1
ATOM 2098 N N . GLN A 1 277 ? 18.840 -16.045 11.632 1.00 92.44 277 GLN A N 1
ATOM 2099 C CA . GLN A 1 277 ? 19.579 -14.895 12.159 1.00 92.44 277 GLN A CA 1
ATOM 2100 C C . GLN A 1 277 ? 19.225 -13.593 11.429 1.00 92.44 277 GLN A C 1
ATOM 2102 O O . GLN A 1 277 ? 19.212 -12.531 12.054 1.00 92.44 277 GLN A O 1
ATOM 2107 N N . LEU A 1 278 ? 18.893 -13.660 10.134 1.00 94.06 278 LEU A N 1
ATOM 2108 C CA . LEU A 1 278 ? 18.320 -12.520 9.407 1.00 94.06 278 LEU A CA 1
ATOM 2109 C C . LEU A 1 278 ? 16.955 -12.137 9.995 1.00 94.06 278 LEU A C 1
ATOM 2111 O O . LEU A 1 278 ? 16.686 -10.960 10.237 1.00 94.06 278 LEU A O 1
ATOM 2115 N N . ASP A 1 279 ? 16.127 -13.137 10.289 1.00 95.69 279 ASP A N 1
ATOM 2116 C CA . ASP A 1 279 ? 14.823 -12.939 10.915 1.00 95.69 279 ASP A CA 1
ATOM 2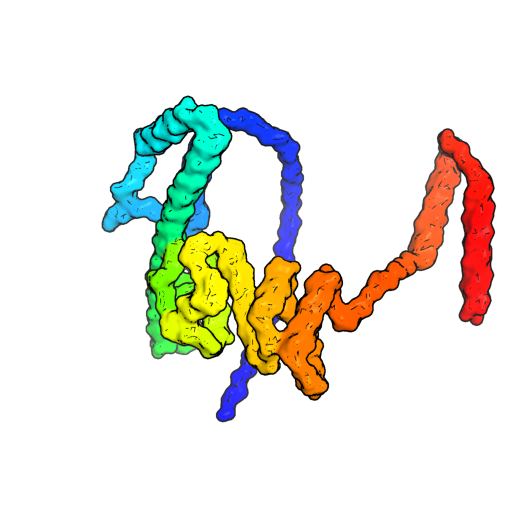117 C C . ASP A 1 279 ? 14.954 -12.378 12.332 1.00 95.69 279 ASP A C 1
ATOM 2119 O O . ASP A 1 279 ? 14.284 -11.407 12.682 1.00 95.69 279 ASP A O 1
ATOM 2123 N N . ALA A 1 280 ? 15.872 -12.924 13.133 1.00 95.19 280 ALA A N 1
ATOM 2124 C CA . ALA A 1 280 ? 16.152 -12.438 14.478 1.00 95.19 280 ALA A CA 1
ATOM 2125 C C . ALA A 1 280 ? 16.580 -10.962 14.481 1.00 95.19 280 ALA A C 1
ATOM 2127 O O . ALA A 1 280 ? 16.179 -10.215 15.374 1.00 95.19 280 ALA A O 1
ATOM 2128 N N . TYR A 1 281 ? 17.339 -10.515 13.473 1.00 96.06 281 TYR A N 1
ATOM 2129 C CA . TYR A 1 281 ? 17.678 -9.101 13.314 1.00 96.06 281 TYR A CA 1
ATOM 2130 C C . TYR A 1 281 ? 16.422 -8.237 13.138 1.00 96.06 281 TYR A C 1
ATOM 2132 O O . TYR A 1 281 ? 16.241 -7.273 13.884 1.00 96.06 281 TYR A O 1
ATOM 2140 N N . LEU A 1 282 ? 15.521 -8.597 12.220 1.00 96.06 282 LEU A N 1
ATOM 2141 C CA . LEU A 1 282 ? 14.288 -7.837 11.988 1.00 96.06 282 LEU A CA 1
ATOM 2142 C C . LEU A 1 282 ? 13.368 -7.845 13.215 1.00 96.06 282 LEU A C 1
ATOM 2144 O O . LEU A 1 282 ? 12.878 -6.793 13.624 1.00 96.06 282 LEU A O 1
ATOM 2148 N N . LEU A 1 283 ? 13.195 -9.003 13.856 1.00 95.88 283 LEU A N 1
ATOM 2149 C CA . LEU A 1 283 ? 12.406 -9.129 15.085 1.00 95.88 283 LEU A CA 1
ATOM 2150 C C . LEU A 1 283 ? 13.005 -8.326 16.248 1.00 95.88 283 LEU A C 1
ATOM 2152 O O . LEU A 1 283 ? 12.263 -7.799 17.075 1.00 95.88 283 LEU A O 1
ATOM 2156 N N . SER A 1 284 ? 14.334 -8.187 16.312 1.00 95.00 284 SER A N 1
ATOM 2157 C CA . SER A 1 284 ? 14.983 -7.373 17.346 1.00 95.00 284 SER A CA 1
ATOM 2158 C C . SER A 1 284 ? 14.646 -5.886 17.216 1.00 95.00 284 SER A C 1
ATOM 2160 O O . SER A 1 284 ? 14.490 -5.214 18.229 1.00 95.00 284 SER A O 1
ATOM 2162 N N . ILE A 1 285 ? 14.471 -5.381 15.991 1.00 95.00 285 ILE A N 1
ATOM 2163 C CA . ILE A 1 285 ? 14.069 -3.990 15.745 1.00 95.00 285 ILE A CA 1
ATOM 2164 C C . ILE A 1 285 ? 12.640 -3.763 16.239 1.00 95.00 285 ILE A C 1
ATOM 2166 O O . ILE A 1 285 ? 12.397 -2.780 16.932 1.00 95.00 285 ILE A O 1
ATOM 2170 N N . ILE A 1 286 ? 11.726 -4.696 15.947 1.00 94.12 286 ILE A N 1
ATOM 2171 C CA . ILE A 1 286 ? 10.340 -4.648 16.441 1.00 94.12 286 ILE A CA 1
ATOM 2172 C C . ILE A 1 286 ? 10.335 -4.632 17.972 1.00 94.12 286 ILE A C 1
ATOM 2174 O O . ILE A 1 286 ? 9.705 -3.781 18.588 1.00 94.12 286 ILE A O 1
ATOM 2178 N N . LYS A 1 287 ? 11.092 -5.542 18.599 1.00 94.00 287 LYS A N 1
ATOM 2179 C CA . LYS A 1 287 ? 11.192 -5.645 20.063 1.00 94.00 287 LYS A CA 1
ATOM 2180 C C . LYS A 1 287 ? 11.769 -4.383 20.719 1.00 94.00 287 LYS A C 1
ATOM 2182 O O . LYS A 1 287 ? 11.495 -4.131 21.887 1.00 94.00 287 LYS A O 1
ATOM 2187 N N . ASN A 1 288 ? 12.578 -3.621 19.987 1.00 90.38 288 ASN A N 1
ATOM 2188 C CA . ASN A 1 288 ? 13.242 -2.413 20.466 1.00 90.38 288 ASN A CA 1
ATOM 2189 C C . ASN A 1 288 ? 12.567 -1.123 19.953 1.00 90.38 288 ASN A C 1
ATOM 2191 O O . ASN A 1 288 ? 13.245 -0.102 19.816 1.00 90.38 288 ASN A O 1
ATOM 2195 N N . ASP A 1 289 ? 11.266 -1.164 19.640 1.00 89.56 289 ASP A N 1
ATOM 2196 C CA . ASP A 1 289 ? 10.464 -0.023 19.169 1.00 89.56 289 ASP A CA 1
ATOM 2197 C C . ASP A 1 289 ? 11.100 0.724 17.980 1.00 89.56 289 ASP A C 1
ATOM 2199 O O . ASP A 1 289 ? 11.182 1.953 17.937 1.00 89.56 289 ASP A O 1
ATOM 2203 N N . GLY A 1 290 ? 11.621 -0.025 17.006 1.00 89.12 290 GLY A N 1
ATOM 2204 C CA . GLY A 1 290 ? 12.233 0.524 15.796 1.00 89.12 290 GLY A CA 1
ATOM 2205 C C . GLY A 1 290 ? 13.715 0.895 15.917 1.00 89.12 290 GLY A C 1
ATOM 2206 O O . GLY A 1 290 ? 14.320 1.289 14.912 1.00 89.12 290 GLY A O 1
ATOM 2207 N N . LYS A 1 291 ? 14.332 0.752 17.099 1.00 89.44 291 LYS A N 1
ATOM 2208 C CA . LYS A 1 291 ? 15.777 0.978 17.281 1.00 89.44 291 LYS A CA 1
ATOM 2209 C C . LYS A 1 291 ? 16.578 -0.180 16.701 1.00 89.44 291 LYS A C 1
ATOM 2211 O O . LYS A 1 291 ? 16.319 -1.345 17.013 1.00 89.44 291 LYS A O 1
ATOM 2216 N N . ARG A 1 292 ? 17.571 0.126 15.865 1.00 89.00 292 ARG A N 1
ATOM 2217 C CA . ARG A 1 292 ? 18.363 -0.910 15.195 1.00 89.00 292 ARG A CA 1
ATOM 2218 C C . ARG A 1 292 ? 19.536 -1.369 16.053 1.00 89.00 292 ARG A C 1
ATOM 2220 O O . ARG A 1 292 ? 20.104 -0.568 16.787 1.00 89.00 292 ARG A O 1
ATOM 2227 N N . PRO A 1 293 ? 19.947 -2.643 15.959 1.00 82.25 293 PRO A N 1
ATOM 2228 C CA . PRO A 1 293 ? 21.173 -3.103 16.599 1.00 82.25 293 PRO A CA 1
ATOM 2229 C C . PRO A 1 293 ? 22.373 -2.261 16.148 1.00 82.25 293 PRO A C 1
ATOM 2231 O O . PRO A 1 293 ? 22.625 -2.137 14.950 1.00 82.25 293 PRO A O 1
ATOM 2234 N N . GLY A 1 294 ? 23.096 -1.677 17.103 1.00 73.88 294 GLY A N 1
ATOM 2235 C CA . GLY A 1 294 ? 24.202 -0.758 16.819 1.00 73.88 294 GLY A CA 1
ATOM 2236 C C . GLY A 1 294 ? 23.790 0.704 16.621 1.00 73.88 294 GLY A C 1
ATOM 2237 O O . GLY A 1 294 ? 24.677 1.552 16.552 1.00 73.88 294 GLY A O 1
ATOM 2238 N N . ASP A 1 295 ? 22.488 1.025 16.626 1.00 72.12 295 ASP A N 1
ATOM 2239 C CA . ASP A 1 295 ? 22.042 2.344 17.078 1.00 72.12 295 ASP A CA 1
ATOM 2240 C C . ASP A 1 295 ? 22.333 2.362 18.589 1.00 72.12 295 ASP A C 1
ATOM 2242 O O . ASP A 1 295 ? 21.465 2.064 19.416 1.00 72.12 295 ASP A O 1
ATOM 2246 N N . GLU A 1 296 ? 23.598 2.605 18.966 1.00 55.25 296 GLU A N 1
ATOM 2247 C CA . GLU A 1 296 ? 23.913 3.009 20.331 1.00 55.25 296 GLU A CA 1
ATOM 2248 C C . GLU A 1 296 ? 22.916 4.100 20.671 1.00 55.25 296 GLU A C 1
ATOM 2250 O O . GLU A 1 296 ? 22.734 5.051 19.907 1.00 55.25 296 GLU A O 1
ATOM 2255 N N . SER A 1 297 ? 22.188 3.926 21.768 1.00 47.16 297 SER A N 1
ATOM 2256 C CA . SER A 1 297 ? 21.273 4.960 22.185 1.00 47.16 297 SER A CA 1
ATOM 2257 C C . SER A 1 297 ? 22.088 6.244 22.358 1.00 47.16 297 SER A C 1
ATOM 2259 O O . SER A 1 297 ? 22.767 6.420 23.367 1.00 47.16 297 SER A O 1
ATOM 2261 N N . GLU A 1 298 ? 21.922 7.202 21.448 1.00 45.62 298 GLU A N 1
ATOM 2262 C CA . GLU A 1 298 ? 22.209 8.614 21.720 1.00 45.62 298 GLU A CA 1
ATOM 2263 C C . GLU A 1 298 ? 21.347 9.149 22.888 1.00 45.62 298 GLU A C 1
ATOM 2265 O O . GLU A 1 298 ? 21.425 10.322 23.232 1.00 45.62 298 GLU A O 1
ATOM 2270 N N . ASN A 1 299 ? 20.565 8.275 23.538 1.00 47.19 299 ASN A N 1
ATOM 2271 C CA . ASN A 1 299 ? 19.980 8.444 24.860 1.00 47.19 299 ASN A CA 1
ATOM 2272 C C . ASN A 1 299 ? 20.871 7.889 25.991 1.00 47.19 299 ASN A C 1
ATOM 2274 O O . ASN A 1 299 ? 20.359 7.428 27.010 1.00 47.19 299 ASN A O 1
ATOM 2278 N N . SER A 1 300 ? 22.195 8.039 25.905 1.00 42.44 300 SER A N 1
ATOM 2279 C CA . SER A 1 300 ? 22.819 8.693 27.062 1.00 42.44 300 SER A CA 1
ATOM 2280 C C . SER A 1 300 ? 22.070 10.018 27.197 1.00 42.44 300 SER A C 1
ATOM 2282 O O . SER A 1 300 ? 22.045 10.731 26.194 1.00 42.44 300 SER A O 1
ATOM 2284 N N . PRO A 1 301 ? 21.394 10.359 28.313 1.00 43.22 301 PRO A N 1
ATOM 2285 C CA . PRO A 1 301 ? 20.817 11.691 28.435 1.00 43.22 301 PRO A CA 1
ATOM 2286 C C . PRO A 1 301 ? 21.929 12.665 28.064 1.00 43.22 301 PRO A C 1
ATOM 2288 O O . PRO A 1 301 ? 22.972 12.663 28.724 1.00 43.22 301 PRO A O 1
ATOM 2291 N N . LYS A 1 302 ? 21.771 13.397 26.948 1.00 48.50 302 LYS A N 1
ATOM 2292 C CA . LYS A 1 302 ? 22.691 14.477 26.603 1.00 48.50 302 LYS A CA 1
ATOM 2293 C C . LYS A 1 302 ? 22.653 15.362 27.827 1.00 48.50 302 LYS A C 1
ATOM 2295 O O . LYS A 1 302 ? 21.629 15.993 28.082 1.00 48.50 302 LYS A O 1
ATOM 2300 N N . LEU A 1 303 ? 23.708 15.290 28.638 1.00 52.38 303 LEU A N 1
ATOM 2301 C CA . LEU A 1 303 ? 23.835 16.139 29.804 1.00 52.38 303 LEU A CA 1
ATOM 2302 C C . LEU A 1 303 ? 23.624 17.549 29.255 1.00 52.38 303 LEU A C 1
ATOM 2304 O O . LEU A 1 303 ? 24.342 17.923 28.319 1.00 52.38 303 LEU A O 1
ATOM 2308 N N . PRO A 1 304 ? 22.579 18.263 29.708 1.00 62.03 304 PRO A N 1
ATOM 2309 C CA . PRO A 1 304 ? 22.285 19.574 29.168 1.00 62.03 304 PRO A CA 1
ATOM 2310 C C . PRO A 1 304 ? 23.548 20.420 29.289 1.00 62.03 304 PRO A C 1
ATOM 2312 O O . PRO A 1 304 ? 24.308 20.264 30.250 1.00 62.03 304 PRO A O 1
ATOM 2315 N N . ASN A 1 305 ? 23.815 21.246 28.275 1.00 77.06 305 ASN A N 1
ATOM 2316 C CA . ASN A 1 305 ? 25.046 22.020 28.217 1.00 77.06 305 ASN A CA 1
ATOM 2317 C C . ASN A 1 305 ? 25.197 22.798 29.531 1.00 77.06 305 ASN A C 1
ATOM 2319 O O . ASN A 1 305 ? 24.355 23.631 29.865 1.00 77.06 305 ASN A O 1
ATOM 2323 N N . ILE A 1 306 ? 26.248 22.494 30.296 1.00 79.62 306 ILE A N 1
ATOM 2324 C CA . ILE A 1 306 ? 26.407 23.024 31.653 1.00 79.62 306 ILE A CA 1
ATOM 2325 C C . ILE A 1 306 ? 26.476 24.555 31.663 1.00 79.62 306 ILE A C 1
ATOM 2327 O O . ILE A 1 306 ? 26.011 25.179 32.612 1.00 79.62 306 ILE A O 1
ATOM 2331 N N . HIS A 1 307 ? 26.981 25.164 30.586 1.00 77.19 307 HIS A N 1
ATOM 2332 C CA . HIS A 1 307 ? 27.004 26.615 30.427 1.00 77.19 307 HIS A CA 1
ATOM 2333 C C . HIS A 1 307 ? 25.600 27.193 30.248 1.00 77.19 307 HIS A C 1
ATOM 2335 O O . HIS A 1 307 ? 25.272 28.202 30.863 1.00 77.19 307 HIS A O 1
ATOM 2341 N N . GLU A 1 308 ? 24.753 26.529 29.462 1.00 76.75 308 GLU A N 1
ATOM 2342 C CA . GLU A 1 308 ? 23.365 26.943 29.246 1.00 76.75 308 GLU A CA 1
ATOM 2343 C C . GLU A 1 308 ? 22.548 26.815 30.537 1.00 76.75 308 GLU A C 1
ATOM 2345 O O . GLU A 1 308 ? 21.825 27.732 30.910 1.00 76.75 308 GLU A O 1
ATOM 2350 N N . GLN A 1 309 ? 22.728 25.721 31.283 1.00 83.94 309 GLN A N 1
ATOM 2351 C CA . GLN A 1 309 ? 22.044 25.525 32.566 1.00 83.94 309 GLN A CA 1
ATOM 2352 C C . GLN A 1 309 ? 22.511 26.516 33.638 1.00 83.94 309 GLN A C 1
ATOM 2354 O O . GLN A 1 309 ? 21.688 27.037 34.390 1.00 83.94 309 GLN A O 1
ATOM 2359 N N . ALA A 1 310 ? 23.812 26.815 33.693 1.00 84.75 310 ALA A N 1
ATOM 2360 C CA . ALA A 1 310 ? 24.342 27.837 34.591 1.00 84.75 310 ALA A CA 1
ATOM 2361 C C . ALA A 1 310 ? 23.783 29.229 34.254 1.00 84.75 310 ALA A C 1
ATOM 2363 O O . ALA A 1 310 ? 23.429 29.976 35.166 1.00 84.75 310 ALA A O 1
ATOM 2364 N N . GLN A 1 311 ? 23.641 29.552 32.963 1.00 83.88 311 GLN A N 1
ATOM 2365 C CA . GLN A 1 311 ? 23.053 30.816 32.521 1.00 83.88 311 GLN A CA 1
ATOM 2366 C C . GLN A 1 311 ? 21.562 30.905 32.872 1.00 83.88 311 GLN A C 1
ATOM 2368 O O . GLN A 1 311 ? 21.140 31.903 33.445 1.00 83.88 311 GLN A O 1
ATOM 2373 N N . ILE A 1 312 ? 20.780 29.847 32.626 1.00 83.88 312 ILE A N 1
ATOM 2374 C CA . ILE A 1 312 ? 19.355 29.795 33.000 1.00 83.88 312 ILE A CA 1
ATOM 2375 C C . ILE A 1 312 ? 19.177 29.999 34.509 1.00 83.88 312 ILE A C 1
ATOM 2377 O O . ILE A 1 312 ? 18.276 30.726 34.939 1.00 83.88 312 ILE A O 1
ATOM 2381 N N . LEU A 1 313 ? 20.032 29.374 35.326 1.00 90.06 313 LEU A N 1
ATOM 2382 C CA . LEU A 1 313 ? 19.993 29.537 36.776 1.00 90.06 313 LEU A CA 1
ATOM 2383 C C . LEU A 1 313 ? 20.311 30.981 37.189 1.00 90.06 313 LEU A C 1
ATOM 2385 O O . LEU A 1 313 ? 19.581 31.551 37.999 1.00 90.06 313 LEU A O 1
ATOM 2389 N N . LEU A 1 314 ? 21.354 31.581 36.610 1.00 89.62 314 LEU A N 1
ATOM 2390 C CA . LEU A 1 314 ? 21.732 32.971 36.864 1.00 89.62 314 LEU A CA 1
ATOM 2391 C C . LEU A 1 314 ? 20.611 33.946 36.475 1.00 89.62 314 LEU A C 1
ATOM 2393 O O . LEU A 1 314 ? 20.237 34.801 37.275 1.00 89.62 314 LEU A O 1
ATOM 2397 N N . ASP A 1 315 ? 20.031 33.779 35.287 1.00 89.81 315 ASP A N 1
ATOM 2398 C CA . ASP A 1 315 ? 18.929 34.610 34.795 1.00 89.81 315 ASP A CA 1
ATOM 2399 C C . ASP A 1 315 ? 17.698 34.494 35.697 1.00 89.81 315 ASP A C 1
ATOM 2401 O O . ASP A 1 315 ? 17.009 35.479 35.961 1.00 89.81 315 ASP A O 1
ATOM 2405 N N . THR A 1 316 ? 17.426 33.289 36.201 1.00 90.56 316 THR A N 1
ATOM 2406 C CA . THR A 1 316 ? 16.326 33.049 37.140 1.00 90.56 316 THR A CA 1
ATOM 2407 C C . THR A 1 316 ? 16.565 33.778 38.460 1.00 90.56 316 THR A C 1
ATOM 2409 O O . THR A 1 316 ? 15.665 34.461 38.941 1.00 90.56 316 THR A O 1
ATOM 2412 N N . VAL A 1 317 ? 17.774 33.695 39.024 1.00 89.50 317 VAL A N 1
ATOM 2413 C CA . VAL A 1 317 ? 18.136 34.422 40.253 1.00 89.50 317 VAL A CA 1
ATOM 2414 C C . VAL A 1 317 ? 18.025 35.934 40.049 1.00 89.50 317 VAL A C 1
ATOM 2416 O O . VAL A 1 317 ? 17.418 36.608 40.878 1.00 89.50 317 VAL A O 1
ATOM 2419 N N . ASN A 1 318 ? 18.527 36.465 38.932 1.00 90.25 318 ASN A N 1
ATOM 2420 C CA . ASN A 1 318 ? 18.450 37.896 38.628 1.00 90.25 318 ASN A CA 1
ATOM 2421 C C . ASN A 1 318 ? 16.999 38.385 38.539 1.00 90.25 318 ASN A C 1
ATOM 2423 O O . ASN A 1 318 ? 16.663 39.396 39.148 1.00 90.25 318 ASN A O 1
ATOM 2427 N N . LYS A 1 319 ? 16.113 37.622 37.885 1.00 90.12 319 LYS A N 1
ATOM 2428 C CA . LYS A 1 319 ? 14.675 37.938 37.843 1.00 90.12 319 LYS A CA 1
ATOM 2429 C C . LYS A 1 319 ? 14.056 38.022 39.235 1.00 90.12 319 LYS A C 1
ATOM 2431 O O . LYS A 1 319 ? 13.245 38.906 39.475 1.00 90.12 319 LYS A O 1
ATOM 2436 N N . PHE A 1 320 ? 14.430 37.131 40.156 1.00 86.56 320 PHE A N 1
ATOM 2437 C CA . PHE A 1 320 ? 13.941 37.200 41.538 1.00 86.56 320 PHE A CA 1
ATOM 2438 C C . PHE A 1 320 ? 14.484 38.414 42.300 1.00 86.56 320 PHE A C 1
ATOM 2440 O O . PHE A 1 320 ? 13.756 38.981 43.108 1.00 86.56 320 PHE A O 1
ATOM 2447 N N . MET A 1 321 ? 15.723 38.832 42.032 1.00 87.19 321 MET A N 1
ATOM 2448 C CA . MET A 1 321 ? 16.329 40.020 42.650 1.00 87.19 321 MET A CA 1
ATOM 2449 C C . MET A 1 321 ? 15.714 41.337 42.157 1.00 87.19 321 MET A C 1
ATOM 2451 O O . MET A 1 321 ? 15.753 42.334 42.873 1.00 87.19 321 MET A O 1
ATOM 2455 N N . GLU A 1 322 ? 15.150 41.349 40.948 1.00 90.00 322 GLU A N 1
ATOM 2456 C CA . GLU A 1 322 ? 14.453 42.507 40.372 1.00 90.00 322 GLU A CA 1
ATOM 2457 C C . GLU A 1 322 ? 13.022 42.681 40.907 1.00 90.00 322 GLU A C 1
ATOM 2459 O O . GLU A 1 322 ? 12.424 43.747 40.741 1.00 90.00 322 GLU A O 1
ATOM 2464 N N . LEU A 1 323 ? 12.453 41.659 41.558 1.00 87.12 323 LEU A N 1
ATOM 2465 C CA . LEU A 1 323 ? 11.114 41.752 42.131 1.00 87.12 323 LEU A CA 1
ATOM 2466 C C . LEU A 1 323 ? 11.128 42.613 43.408 1.00 87.12 323 LEU A C 1
ATOM 2468 O O . LEU A 1 323 ? 11.934 42.371 44.306 1.00 87.12 323 LEU A O 1
ATOM 2472 N N . PRO A 1 324 ? 10.196 43.575 43.555 1.00 84.06 324 PRO A N 1
ATOM 2473 C CA . PRO A 1 324 ? 10.144 44.455 44.726 1.00 84.06 324 PRO A CA 1
ATOM 2474 C C . PRO A 1 324 ? 9.764 43.712 46.018 1.00 84.06 324 PRO A C 1
ATOM 2476 O O . PRO A 1 324 ? 10.081 44.170 47.113 1.00 84.06 324 PRO A O 1
ATOM 2479 N N . THR A 1 325 ? 9.089 42.568 45.892 1.00 86.00 325 THR A N 1
ATOM 2480 C CA . THR A 1 325 ? 8.666 41.692 46.989 1.00 86.00 325 THR A CA 1
ATOM 2481 C C . THR A 1 325 ? 8.549 40.256 46.490 1.00 86.00 325 THR A C 1
ATOM 2483 O O . THR A 1 325 ? 8.070 40.028 45.379 1.00 86.00 325 THR A O 1
ATOM 2486 N N . ILE A 1 326 ? 8.924 39.285 47.324 1.00 82.19 326 ILE A N 1
ATOM 2487 C CA . ILE A 1 326 ? 8.782 37.854 47.035 1.00 82.19 326 ILE A CA 1
ATOM 2488 C C . ILE A 1 326 ? 7.609 37.326 47.867 1.00 82.19 326 ILE A C 1
ATOM 2490 O O . ILE A 1 326 ? 7.694 37.269 49.091 1.00 82.19 326 ILE A O 1
ATOM 2494 N N . GLU A 1 327 ? 6.500 36.975 47.212 1.00 78.88 327 GLU A N 1
ATOM 2495 C CA . GLU A 1 327 ? 5.246 36.586 47.886 1.00 78.88 327 GLU A CA 1
ATOM 2496 C C . GLU A 1 327 ? 5.322 35.220 48.580 1.00 78.88 327 GLU A C 1
ATOM 2498 O O . GLU A 1 327 ? 4.570 34.945 49.514 1.00 78.88 327 GLU A O 1
ATOM 2503 N N . THR A 1 328 ? 6.227 34.349 48.130 1.00 81.00 328 THR A N 1
ATOM 2504 C CA . THR A 1 328 ? 6.378 32.994 48.670 1.00 81.00 328 THR A CA 1
ATOM 2505 C C . THR A 1 328 ? 7.613 32.918 49.570 1.00 81.00 328 THR A C 1
ATOM 2507 O O . THR A 1 328 ? 8.686 33.356 49.150 1.00 81.00 328 THR A O 1
ATOM 2510 N N . PRO A 1 329 ? 7.515 32.345 50.784 1.00 81.25 329 PRO A N 1
ATOM 2511 C CA . PRO A 1 329 ? 8.678 32.155 51.641 1.00 81.25 329 PRO A CA 1
ATOM 2512 C C . PRO A 1 329 ? 9.701 31.248 50.950 1.00 81.25 329 PRO A C 1
ATOM 2514 O O . PRO A 1 329 ? 9.398 30.111 50.586 1.00 81.25 329 PRO A O 1
ATOM 2517 N N . ILE A 1 330 ? 10.921 31.756 50.769 1.00 83.56 330 ILE A N 1
ATOM 2518 C CA . ILE A 1 330 ? 12.025 30.979 50.208 1.00 83.56 330 ILE A CA 1
ATOM 2519 C C . ILE A 1 330 ? 12.707 30.204 51.336 1.00 83.56 330 ILE A C 1
ATOM 2521 O O . ILE A 1 330 ? 13.175 30.778 52.319 1.00 83.56 330 ILE A O 1
ATOM 2525 N N . GLU A 1 331 ? 12.793 28.886 51.181 1.00 91.19 331 GLU A N 1
ATOM 2526 C CA . GLU A 1 331 ? 13.534 28.023 52.099 1.00 91.19 331 GLU A CA 1
ATOM 2527 C C . GLU A 1 331 ? 15.048 28.257 51.945 1.00 91.19 331 GLU A C 1
ATOM 2529 O O . GLU A 1 331 ? 15.672 27.744 51.013 1.00 91.19 331 GLU A O 1
ATOM 2534 N N . LEU A 1 332 ? 15.655 29.005 52.874 1.00 88.69 332 LEU A N 1
ATOM 2535 C CA . LEU A 1 332 ? 17.097 29.313 52.865 1.00 88.69 332 LEU A CA 1
ATOM 2536 C C . LEU A 1 332 ? 17.976 28.052 52.795 1.00 88.69 332 LEU A C 1
ATOM 2538 O O . LEU A 1 332 ? 18.970 28.029 52.075 1.00 88.69 332 LEU A O 1
ATOM 2542 N N . SER A 1 333 ? 17.551 26.963 53.442 1.00 89.81 333 SER A N 1
ATOM 2543 C CA . SER A 1 333 ? 18.252 25.673 53.418 1.00 89.81 333 SER A CA 1
ATOM 2544 C C . SER A 1 333 ? 18.412 25.085 52.010 1.00 89.81 333 SER A C 1
ATOM 2546 O O . SER A 1 333 ? 19.389 24.383 51.744 1.00 89.81 333 SER A O 1
ATOM 2548 N N . ARG A 1 334 ? 17.486 25.373 51.082 1.00 87.81 334 ARG A N 1
ATOM 2549 C CA . ARG A 1 334 ? 17.596 24.938 49.680 1.00 87.81 334 ARG A CA 1
ATOM 2550 C C . ARG A 1 334 ? 18.587 25.785 48.893 1.00 87.81 334 ARG A C 1
ATOM 2552 O O . ARG A 1 334 ? 19.271 25.244 48.026 1.00 87.81 334 ARG A O 1
ATOM 2559 N N . ILE A 1 335 ? 18.682 27.078 49.204 1.00 89.38 335 ILE A N 1
ATOM 2560 C CA . ILE A 1 335 ? 19.691 27.965 48.613 1.00 89.38 335 ILE A CA 1
ATOM 2561 C C . ILE A 1 335 ? 21.085 27.503 49.044 1.00 89.38 335 ILE A C 1
ATOM 2563 O O . ILE A 1 335 ? 21.949 27.304 48.193 1.00 89.38 335 ILE A O 1
ATOM 2567 N N . ASP A 1 336 ? 21.282 27.236 50.336 1.00 91.19 336 ASP A N 1
ATOM 2568 C CA . ASP A 1 336 ? 22.563 26.751 50.862 1.00 91.19 336 ASP A CA 1
ATOM 2569 C C . ASP A 1 336 ? 22.973 25.412 50.225 1.00 91.19 336 ASP A C 1
ATOM 2571 O O . ASP A 1 336 ? 24.133 25.208 49.856 1.00 91.19 336 ASP A O 1
ATOM 2575 N N . ALA A 1 337 ? 22.013 24.500 50.033 1.00 89.25 337 ALA A N 1
ATOM 2576 C CA . ALA A 1 337 ? 22.250 23.231 49.348 1.00 89.25 337 ALA A CA 1
ATOM 2577 C C . ALA A 1 337 ? 22.657 23.425 47.876 1.00 89.25 337 ALA A C 1
ATOM 2579 O O . ALA A 1 337 ? 23.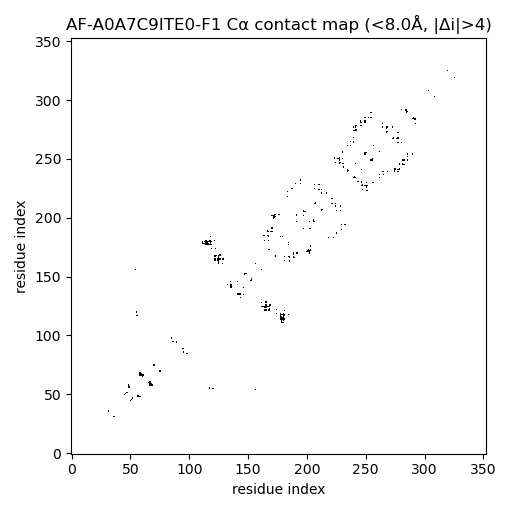562 22.736 47.393 1.00 89.25 337 ALA A O 1
ATOM 2580 N N . LEU A 1 338 ? 22.027 24.373 47.172 1.00 89.06 338 LEU A N 1
ATOM 2581 C CA . LEU A 1 338 ? 22.374 24.727 45.797 1.00 89.06 338 LEU A CA 1
ATOM 2582 C C . LEU A 1 338 ? 23.786 25.325 45.712 1.00 89.06 338 LEU A C 1
ATOM 2584 O O . LEU A 1 338 ? 24.574 24.879 44.879 1.00 89.06 338 LEU A O 1
ATOM 2588 N N . ILE A 1 339 ? 24.131 26.268 46.596 1.00 92.44 339 ILE A N 1
ATOM 2589 C CA . ILE A 1 339 ? 25.473 26.870 46.674 1.00 92.44 339 ILE A CA 1
ATOM 2590 C C . ILE A 1 339 ? 26.525 25.779 46.872 1.00 92.44 339 ILE A C 1
ATOM 2592 O O . ILE A 1 339 ? 27.459 25.676 46.079 1.00 92.44 339 ILE A O 1
ATOM 2596 N N . LYS A 1 340 ? 26.332 24.896 47.860 1.00 93.31 340 LYS A N 1
ATOM 2597 C CA . LYS A 1 340 ? 27.255 23.788 48.137 1.00 93.31 340 LYS A CA 1
ATOM 2598 C C . LYS A 1 340 ? 27.435 22.861 46.928 1.00 93.31 340 LYS A C 1
ATOM 2600 O O . LYS A 1 340 ? 28.545 22.403 46.653 1.00 93.31 340 LYS A O 1
ATOM 2605 N N . GLY A 1 341 ? 26.354 22.582 46.195 1.00 90.56 341 GLY A N 1
ATOM 2606 C CA . GLY A 1 341 ? 26.401 21.801 44.957 1.00 90.56 341 GLY A CA 1
ATOM 2607 C C . GLY A 1 341 ? 27.215 22.484 43.853 1.00 90.56 341 GLY A C 1
ATOM 2608 O O . GLY A 1 341 ? 28.039 21.835 43.204 1.00 90.56 341 GLY A O 1
ATOM 2609 N N . LEU A 1 342 ? 27.032 23.795 43.672 1.00 90.81 342 LEU A N 1
ATOM 2610 C CA . LEU A 1 342 ? 27.770 24.598 42.692 1.00 90.81 342 LEU A CA 1
ATOM 2611 C C . LEU A 1 342 ? 29.256 24.746 43.057 1.00 90.81 342 LEU A C 1
ATOM 2613 O O . LEU A 1 342 ? 30.110 24.659 42.176 1.00 90.81 342 LEU A O 1
ATOM 2617 N N . GLU A 1 343 ? 29.593 24.899 44.339 1.00 91.88 343 GLU A N 1
ATOM 2618 C CA . GLU A 1 343 ? 30.982 24.930 44.818 1.00 91.88 343 GLU A CA 1
ATOM 2619 C C . GLU A 1 343 ? 31.700 23.598 44.576 1.00 91.88 343 GLU A C 1
ATOM 2621 O O . GLU A 1 343 ? 32.822 23.578 44.063 1.00 91.88 343 GLU A O 1
ATOM 2626 N N . ALA A 1 344 ? 31.041 22.475 44.875 1.00 90.75 344 ALA A N 1
ATOM 2627 C CA . ALA A 1 344 ? 31.579 21.147 44.592 1.00 90.75 344 ALA A CA 1
ATOM 2628 C C . ALA A 1 344 ? 31.787 20.924 43.083 1.00 90.75 344 ALA A C 1
ATOM 2630 O O . ALA A 1 344 ? 32.801 20.351 42.673 1.00 90.75 344 ALA A O 1
ATOM 2631 N N . LEU A 1 345 ? 30.857 21.403 42.248 1.00 86.44 345 LEU A N 1
ATOM 2632 C CA . LEU A 1 345 ? 30.996 21.364 40.793 1.00 86.44 345 LEU A CA 1
ATOM 2633 C C . LEU A 1 345 ? 32.193 22.201 40.325 1.00 86.44 345 LEU A C 1
ATOM 2635 O O . LEU A 1 345 ? 32.995 21.711 39.532 1.00 86.44 345 LEU A O 1
ATOM 2639 N N . LYS A 1 346 ? 32.351 23.421 40.850 1.00 90.25 346 LYS A N 1
ATOM 2640 C CA . LYS A 1 346 ? 33.484 24.304 40.546 1.00 90.25 346 LYS A CA 1
ATOM 2641 C C . LYS A 1 346 ? 34.816 23.636 40.883 1.00 90.25 346 LYS A C 1
ATOM 2643 O O . LYS A 1 346 ? 35.682 23.574 40.020 1.00 90.25 346 LYS A O 1
ATOM 2648 N N . LEU A 1 347 ? 34.955 23.071 42.086 1.00 90.69 347 LEU A N 1
ATOM 2649 C CA . LEU A 1 347 ? 36.161 22.341 42.500 1.00 90.69 347 LEU A CA 1
ATOM 2650 C C . LEU A 1 347 ? 36.486 21.179 41.553 1.00 90.69 347 LEU A C 1
ATOM 2652 O O . LEU A 1 347 ? 37.636 21.005 41.165 1.00 90.69 347 LEU A O 1
ATOM 2656 N N . LYS A 1 348 ? 35.469 20.411 41.147 1.00 87.00 348 LYS A N 1
ATOM 2657 C CA . LYS A 1 348 ? 35.619 19.261 40.245 1.00 87.00 348 LYS A CA 1
ATOM 2658 C C . LYS A 1 348 ? 36.026 19.651 38.821 1.00 87.00 348 LYS A C 1
ATOM 2660 O O . LYS A 1 348 ? 36.682 18.863 38.141 1.00 87.00 348 LYS A O 1
ATOM 2665 N N . VAL A 1 349 ? 35.598 20.821 38.348 1.00 84.19 349 VAL A N 1
ATOM 2666 C CA . VAL A 1 349 ? 35.997 21.355 37.038 1.00 84.19 349 VAL A CA 1
ATOM 2667 C C . VAL A 1 349 ? 37.409 21.927 37.121 1.00 84.19 349 VAL A C 1
ATOM 2669 O O . VAL A 1 349 ? 38.252 21.544 36.324 1.00 84.19 349 VAL A O 1
ATOM 2672 N N . SER A 1 350 ? 37.707 22.728 38.146 1.00 84.25 350 SER A N 1
ATOM 2673 C CA . SER A 1 350 ? 39.045 23.297 38.354 1.00 84.25 350 SER A CA 1
ATOM 2674 C C . SER A 1 350 ? 40.127 22.257 38.661 1.00 84.25 350 SER A C 1
ATOM 2676 O O . SER A 1 350 ? 41.299 22.569 38.540 1.00 84.25 350 SER A O 1
ATOM 2678 N N . SER A 1 351 ? 39.766 21.034 39.065 1.00 78.50 351 SER A N 1
ATOM 2679 C CA . SER A 1 351 ? 40.716 19.926 39.237 1.00 78.50 351 SER A CA 1
ATOM 2680 C C . SER A 1 351 ? 41.024 19.154 37.946 1.00 78.50 351 SER A C 1
ATOM 2682 O O . SER A 1 351 ? 41.768 18.177 37.994 1.00 78.50 351 SER A O 1
ATOM 2684 N N . LYS A 1 352 ? 40.360 19.487 36.832 1.00 63.84 352 LYS A N 1
ATOM 2685 C CA . LYS A 1 352 ? 40.549 18.845 35.521 1.00 63.84 352 LYS A CA 1
ATOM 2686 C C . LYS A 1 352 ? 41.367 19.687 34.537 1.00 63.84 352 LYS A C 1
ATOM 2688 O O . LYS A 1 352 ? 41.760 19.134 33.511 1.00 63.84 352 LYS A O 1
ATOM 2693 N N . ASP A 1 353 ? 41.596 20.955 34.862 1.00 50.91 353 ASP A N 1
ATOM 2694 C CA . ASP A 1 353 ? 42.513 21.870 34.172 1.00 50.91 353 ASP A CA 1
ATOM 2695 C C . ASP A 1 353 ? 43.887 21.867 34.865 1.00 50.91 353 ASP A C 1
ATOM 2697 O O . ASP A 1 353 ? 44.909 22.017 34.159 1.00 50.91 353 ASP A O 1
#

Sequence (353 aa):
MADYNGAVNKVGGSALPGGPMEGFTSKPPQKETLDEIVKSMRKENVEAFTGATGGVGGIPTDEHGHVTVEVTVDLEGKALKELKKKLKEATSPDDLLDLLDQETKRCEVAIGKANALAGKHAYIVGTILINMESQVRNDSTQSWEGYCEAKGINLKIKARIRQLYMSIARIPGVTSYLYWGVDKLGKVGPILSKIDWLDQTDPLGSLMSIYDISADSVYEEVLEKINASISYARLQANGLNGSKETNLKYTEAGHKIEGRDIKALKAIKASNGTNEQLDAYLLSIIKNDGKRPGDESENSPKLPNIHEQAQILLDTVNKFMELPTIETPIELSRIDALIKGLEALKLKVSSKD

Foldseek 3Di:
DDDDPDDDDDPDDDDDPDDDDPDPPPDPDDPDDPVRVVVVVVVVVVCCLVPVCLDDRDQDADPVRHRPDDPDPVVVVVVVVVLVVQVVVDPDPVSVVVVVVVVVVVVLVVLLVSQLRQLVVLLVLLVVLVVQQVVDVVVDPDHSVVVCVVVVPDPSDDPVSNVLSVLLNQQAPSNVVSSCHSVLSSVQSVQLVLQPPADSNHNPVSLCVVLVPDSSDDSVSSVLSSQLVSQCSVCVVLVQNADSVLSSVLSVLVDHDDPVLSVVSVVCVVVVHDSVVNSVQSVVCSVVSNQHVVPPPPPPPPPPDVVVVVVVVVVVVVVVVPDPDDPDDDDVVVVVVVVVVVVVVVVVVVVVD

pLDDT: mean 74.76, std 20.54, range [25.56, 96.06]

Solvent-accessible surface area (backbone atoms only — not comparable to full-atom values): 20769 Å² total; per-residue (Å²): 140,78,89,77,83,75,79,80,76,81,90,75,79,80,79,76,86,80,69,86,73,77,74,84,75,82,67,77,81,73,89,70,50,73,71,52,50,52,50,51,50,48,51,48,48,52,42,39,46,64,54,70,31,85,72,82,45,71,70,61,48,47,101,82,70,46,66,72,70,72,88,42,73,66,59,54,50,49,54,53,50,52,51,57,48,52,62,68,67,41,85,48,72,64,51,50,50,54,50,49,52,53,51,49,54,52,49,50,54,52,51,36,51,53,23,23,51,43,18,47,51,34,31,52,54,8,47,50,51,50,53,53,40,52,53,44,54,74,77,39,96,53,52,61,69,54,49,31,59,79,68,68,56,78,77,90,62,56,70,70,58,50,54,38,18,32,39,35,44,66,39,44,58,42,84,84,52,21,51,56,11,51,72,52,39,46,63,46,29,79,49,54,84,72,43,82,90,38,46,78,66,32,38,61,61,42,50,27,63,73,66,72,53,58,96,82,54,53,70,66,62,51,51,47,53,48,51,18,50,52,48,47,46,55,32,46,79,69,74,43,76,47,53,67,66,53,42,37,55,38,34,72,71,71,50,74,87,44,74,67,52,54,52,53,47,48,50,42,46,74,72,70,45,53,46,67,55,46,34,50,53,52,51,46,18,61,77,49,79,69,46,48,94,84,61,68,65,82,73,52,76,7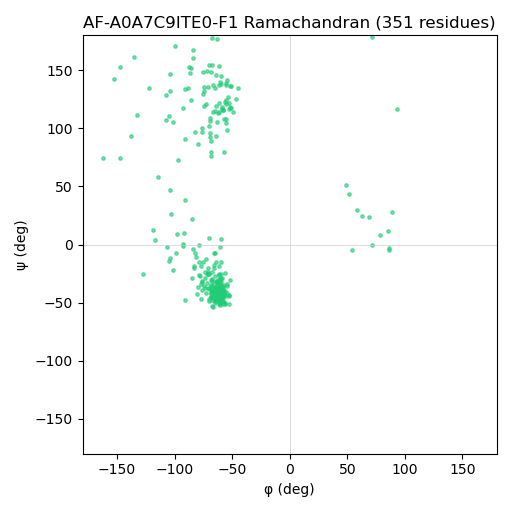3,72,70,58,65,68,58,54,52,47,54,51,51,54,52,52,50,56,60,71,71,44,97,69,78,94,63,91,76,61,62,71,57,54,54,52,49,50,53,52,52,52,53,49,50,53,61,53,66,73,74,112

Nearest PDB structures (foldseek):
  3aou-assembly1_B  TM=2.138E-01  e=3.772E+00  Enterococcus hirae
  7rro-assembly1_D9  TM=1.893E-01  e=7.764E+00  Bos taurus

Mean predicted aligned error: 16.59 Å

Secondary structure (DSSP, 8-state):
------------PPPP----------PPPP---HHHHHHHHHHHHHHIIIII-TTT----B-TTS-BSS---HHHHHHHHHHHHHHHHH--SHHHHHHHHHHHHHHHHHHHHHHHHHHHHHHHHHHHHHHHHHHHHHHH-SS-HHHHHHHTT---SS-HHHHHHHHHHHTSTTGGGGGGGHHHHHHHHHHHHTT-TTS-SS-HHHHHHHHHT--TT--HHHHHHHHHHHHHHHHHHTTT----HHHHHHHHHTT----HHHHHHHHHHHHTT--HHHHHHHHHHHHHTTTPPTT---TTS--PPPHHHHHHHHHHHHHHHHTSS--SS---HHHHHHHHHHHHHHHHHHHTT-

Organism: NCBI:txid295255

Radius of gyration: 31.27 Å; Cα contacts (8 Å, |Δi|>4): 224; chains: 1; bounding box: 81×63×89 Å